Protein AF-A0A4P9YWI2-F1 (afdb_monomer)

pLDDT: mean 83.14, std 14.36, range [42.84, 98.38]

InterPro domains:
  IPR037475 Kinetochore protein Sos7 [PTHR37329] (38-238)
  IPR048781 Kinetochore protein Sos7, coiled-coil domain [PF20882] (53-123)

Radius of gyration: 72.57 Å; Cα contacts (8 Å, |Δi|>4): 112; chains: 1; bounding box: 136×49×180 Å

Foldseek 3Di:
DVVVVVVVVVVVVVVVVVVVVVVVVVVVVCVVVDNPDPPDPVVVVVVVVVVVVVVVVVVVVVVVVVVVVVVVVQVPDVVRDDDDPVNVVVVVVVVVVVVVVVVVVVVVVVVVVVVVVVVVVVVVVVVVVVVVVVVVVVVVVVVVVVVVVVVVVVVVVVVVVVVVVVVVVVVVVVVVVVVVVVVVVVVVVVVVVVVVVVVVVVVVVVVVVVVPPVVVVVVVVVVVVVVVVVCVVVQFPDWDAPDLFKIKTWGDDPVVVVVVVVDPDDDDDDPTWIKIWGADNVPRDTDDIDIDDD

Solvent-accessible surface area (backbone atoms only — not comparable to full-atom values): 16252 Å² total; per-residue (Å²): 112,72,66,61,55,52,51,51,52,53,47,50,56,49,53,53,48,51,52,51,50,49,52,47,49,53,47,49,63,40,59,79,50,65,85,59,73,81,83,43,72,68,46,56,52,50,52,52,52,52,50,52,53,51,49,52,52,52,51,51,54,49,52,51,51,51,52,51,51,53,50,52,51,46,73,68,36,86,76,63,75,76,86,45,71,66,61,52,53,51,52,53,51,51,50,50,52,51,51,52,53,51,53,51,53,50,51,51,52,51,53,51,51,52,53,49,52,55,48,51,53,50,51,53,53,52,50,53,52,49,51,51,53,52,52,52,52,50,53,53,53,52,51,51,53,49,53,51,52,52,52,51,50,53,52,51,49,53,53,50,51,52,50,51,52,53,50,51,52,52,50,49,52,50,52,52,52,49,52,52,50,54,50,54,51,51,50,52,53,51,51,50,50,52,48,53,50,54,50,51,52,50,52,49,51,50,50,51,59,75,60,52,56,68,67,57,56,50,50,49,53,47,49,52,51,50,50,50,51,50,30,56,75,73,26,42,79,48,73,50,68,84,46,97,37,33,40,40,39,31,30,53,58,67,72,62,57,63,59,54,77,76,52,99,72,82,96,68,83,80,79,59,39,27,36,42,35,35,32,38,79,89,73,68,45,80,74,47,75,47,78,51,71,132

Organism: NCBI:txid1712513

Nearest PDB structures (foldseek):
  7feh-assembly1_A  TM=3.668E-01  e=8.765E+00  Homo sapiens
  6fin-assembly1_A  TM=3.490E-01  e=6.555E+00  Homo sapiens

Sequence (294 aa):
METIQRDLEAFQARVLNVEQLLDQVETQVRDDYGGKSGIHPGHVNATKTHYQELYSKLKLSFLEMNAKEKFMQTLSQDPPAVVTEEMVASLEAENKEAAVALKETKRHIEALSDTLANGVYHVVSVRDQTRQIVNEALQLSAETQAMEAERILEEQKQQLQQIYAATEEQQREVDDLQWELDTAQQELEQLRKEQQSTESLAVEANRMAKQSDPRIQELHSWYQSATATLLQLVGVTQFHMDARDTLLVTYEDVAAAAAATASNKDDGAVEPLTLRVQLDPATFRLQDAQFIGA

Secondary structure (DSSP, 8-state):
-HHHHHHHHHHHHHHHHHHHHHHHHHHHHHHTTTTS-TT-HHHHHHHHHHHHHHHHHHHHHHHHHHHHHHHHHHHT-SS-----HHHHHHHHHHHHHHHHHHHHHHHHHHHHHHHHHHHHHHHHHHHHHHHHHHHHHHHHHHHHHHHHHHHHHHHHHHHHHHHHHHHHHHHHHHHHHHHHHHHHHHHHHHHHHHHHHHHHHHHHHHHHHHT--HHHHHHHHHHHHHHHHHHHHHTEEEEEEEETTEEEEEE--HHHHHHHTT----------EEEEEEE-TTT--EEEEEEE--

Mean predicted aligned error: 18.93 Å

Structure (mmCIF, N/CA/C/O backbone):
data_AF-A0A4P9YWI2-F1
#
_entry.id   AF-A0A4P9YWI2-F1
#
loop_
_atom_site.group_PDB
_atom_site.id
_atom_site.type_symbol
_atom_site.label_atom_id
_atom_site.label_alt_id
_atom_site.label_comp_id
_atom_site.label_asym_id
_atom_site.label_entity_id
_atom_site.label_seq_id
_atom_site.pdbx_PDB_ins_code
_atom_site.Cartn_x
_atom_site.Cartn_y
_atom_site.Cartn_z
_atom_site.occupancy
_atom_site.B_iso_or_equiv
_atom_site.auth_seq_id
_atom_site.auth_comp_id
_atom_site.auth_asym_id
_atom_site.auth_atom_id
_atom_site.pdbx_PDB_model_num
ATOM 1 N N . MET A 1 1 ? 9.895 -7.393 -3.647 1.00 54.75 1 MET A N 1
ATOM 2 C CA . MET A 1 1 ? 8.882 -8.420 -3.317 1.00 54.75 1 MET A CA 1
ATOM 3 C C . MET A 1 1 ? 9.124 -9.055 -1.951 1.00 54.75 1 MET A C 1
ATOM 5 O O . MET A 1 1 ? 8.173 -9.137 -1.192 1.00 54.75 1 MET A O 1
ATOM 9 N N . GLU A 1 2 ? 10.358 -9.418 -1.583 1.00 65.50 2 GLU A N 1
ATOM 10 C CA . GLU A 1 2 ? 10.647 -10.044 -0.273 1.00 65.50 2 GLU A CA 1
ATOM 11 C C . GLU A 1 2 ? 10.311 -9.177 0.957 1.00 65.50 2 GLU A C 1
ATOM 13 O O . GLU A 1 2 ? 9.948 -9.701 2.005 1.00 65.50 2 GLU A O 1
ATOM 18 N N . THR A 1 3 ? 10.383 -7.848 0.844 1.00 65.69 3 THR A N 1
ATOM 19 C CA . THR A 1 3 ? 10.081 -6.920 1.949 1.00 65.69 3 THR A CA 1
ATOM 20 C C . THR A 1 3 ? 8.594 -6.876 2.305 1.00 65.69 3 THR A C 1
ATOM 22 O O . THR A 1 3 ? 8.243 -6.958 3.475 1.00 65.69 3 THR A O 1
ATOM 25 N N . ILE A 1 4 ? 7.716 -6.845 1.300 1.00 68.25 4 ILE A N 1
ATOM 26 C CA . ILE A 1 4 ? 6.254 -6.810 1.483 1.00 68.25 4 ILE A CA 1
ATOM 27 C C . ILE A 1 4 ? 5.750 -8.116 2.106 1.00 68.25 4 ILE A C 1
ATOM 29 O O . ILE A 1 4 ? 4.870 -8.106 2.962 1.00 68.25 4 ILE A O 1
ATOM 33 N N . GLN A 1 5 ? 6.337 -9.246 1.710 1.00 75.31 5 GLN A N 1
ATOM 34 C CA . GLN A 1 5 ? 5.968 -10.555 2.239 1.00 75.31 5 GLN A CA 1
ATOM 35 C C . GLN A 1 5 ? 6.345 -10.694 3.721 1.00 75.31 5 GLN A C 1
ATOM 37 O O . GLN A 1 5 ? 5.557 -11.194 4.519 1.00 75.31 5 GLN A O 1
ATOM 42 N N . ARG A 1 6 ? 7.497 -10.137 4.110 1.00 76.06 6 ARG A N 1
ATOM 43 C CA . ARG A 1 6 ? 7.947 -10.081 5.504 1.00 76.06 6 ARG A CA 1
ATOM 44 C C . ARG A 1 6 ? 7.068 -9.176 6.376 1.00 76.06 6 ARG A C 1
ATOM 46 O O . ARG A 1 6 ? 6.804 -9.515 7.528 1.00 76.06 6 ARG A O 1
ATOM 53 N N . ASP A 1 7 ? 6.593 -8.058 5.832 1.00 69.00 7 ASP A N 1
ATOM 54 C CA . ASP A 1 7 ? 5.694 -7.140 6.543 1.00 69.00 7 ASP A CA 1
ATOM 55 C C . ASP A 1 7 ? 4.280 -7.724 6.703 1.00 69.00 7 ASP A C 1
ATOM 57 O O . ASP A 1 7 ? 3.655 -7.549 7.752 1.00 69.00 7 ASP A O 1
ATOM 61 N N . LEU A 1 8 ? 3.799 -8.490 5.715 1.00 74.62 8 LEU A N 1
ATOM 62 C CA . LEU A 1 8 ? 2.530 -9.219 5.792 1.00 74.62 8 LEU A CA 1
ATOM 63 C C . LEU A 1 8 ? 2.576 -10.324 6.859 1.00 74.62 8 LEU A C 1
ATOM 65 O O . LEU A 1 8 ? 1.653 -10.443 7.664 1.00 74.62 8 LEU A O 1
ATOM 69 N N . GLU A 1 9 ? 3.669 -11.089 6.911 1.00 77.56 9 GLU A N 1
ATOM 70 C CA . GLU A 1 9 ? 3.900 -12.107 7.944 1.00 77.56 9 GLU A CA 1
ATOM 71 C C . GLU A 1 9 ? 4.012 -11.476 9.341 1.00 77.56 9 GLU A C 1
ATOM 73 O O . GLU A 1 9 ? 3.430 -11.981 10.303 1.00 77.56 9 GLU A O 1
ATOM 78 N N . ALA A 1 10 ? 4.690 -10.329 9.463 1.00 71.94 10 ALA A N 1
ATOM 79 C CA . ALA A 1 10 ? 4.786 -9.589 10.720 1.00 71.94 10 ALA A CA 1
ATOM 80 C C . ALA A 1 10 ? 3.429 -9.020 11.174 1.00 71.94 10 ALA A C 1
ATOM 82 O O . ALA A 1 10 ? 3.135 -9.003 12.373 1.00 71.94 10 ALA A O 1
ATOM 83 N N . PHE A 1 11 ? 2.587 -8.572 10.239 1.00 72.81 11 PHE A N 1
ATOM 84 C CA . PHE A 1 11 ? 1.232 -8.107 10.527 1.00 72.81 11 PHE A CA 1
ATOM 85 C C . PHE A 1 11 ? 0.318 -9.261 10.949 1.00 72.81 11 PHE A C 1
ATOM 87 O O . PHE A 1 11 ? -0.333 -9.164 11.987 1.00 72.81 11 PHE A O 1
ATOM 94 N N . GLN A 1 12 ? 0.330 -10.382 10.224 1.00 71.38 12 GLN A N 1
ATOM 95 C CA . GLN A 1 12 ? -0.421 -11.583 10.600 1.00 71.38 12 GLN A CA 1
ATOM 96 C C . GLN A 1 12 ? 0.006 -12.109 11.973 1.00 71.38 12 GLN A C 1
ATOM 98 O O . GLN A 1 12 ? -0.850 -12.403 12.801 1.00 71.38 12 GLN A O 1
ATOM 103 N N . ALA A 1 13 ? 1.309 -12.134 12.271 1.00 72.44 13 ALA A N 1
ATOM 104 C CA . ALA A 1 13 ? 1.817 -12.519 13.587 1.00 72.44 13 ALA A CA 1
ATOM 105 C C . ALA A 1 13 ? 1.383 -11.557 14.710 1.00 72.44 13 ALA A C 1
ATOM 107 O O . ALA A 1 13 ? 1.215 -11.975 15.858 1.00 72.44 13 ALA A O 1
ATOM 108 N N . ARG A 1 14 ? 1.187 -10.266 14.408 1.00 70.38 14 ARG A N 1
ATOM 109 C CA . ARG A 1 14 ? 0.645 -9.284 15.362 1.00 70.38 14 ARG A CA 1
ATOM 110 C C . ARG A 1 14 ? -0.858 -9.442 15.565 1.00 70.38 14 ARG A C 1
ATOM 112 O O . ARG A 1 14 ? -1.295 -9.396 16.708 1.00 70.38 14 ARG A O 1
ATOM 119 N N . VAL A 1 15 ? -1.630 -9.666 14.503 1.00 73.12 15 VAL A N 1
ATOM 120 C CA . VAL A 1 15 ? -3.079 -9.931 14.588 1.00 73.12 15 VAL A CA 1
ATOM 121 C C . VAL A 1 15 ? -3.341 -11.205 15.387 1.00 73.12 15 VAL A C 1
ATOM 123 O O . VAL A 1 15 ? -4.146 -11.183 16.314 1.00 73.12 15 VAL A O 1
ATOM 126 N N . LEU A 1 16 ? -2.578 -12.269 15.118 1.00 70.94 16 LEU A N 1
ATOM 127 C CA . LEU A 1 16 ? -2.673 -13.526 15.859 1.00 70.94 16 LEU A CA 1
ATOM 128 C C . LEU A 1 16 ? -2.323 -13.339 17.345 1.00 70.94 16 LEU A C 1
ATOM 130 O O . LEU A 1 16 ? -2.972 -13.921 18.205 1.00 70.94 16 LEU A O 1
ATOM 134 N N . ASN A 1 17 ? -1.344 -12.483 17.662 1.00 75.31 17 ASN A N 1
ATOM 135 C CA . ASN A 1 17 ? -1.025 -12.123 19.048 1.00 75.31 17 ASN A CA 1
ATOM 136 C C . ASN A 1 17 ? -2.150 -11.333 19.730 1.00 75.31 17 ASN A C 1
ATOM 138 O O . ASN A 1 17 ? -2.366 -11.507 20.922 1.00 75.31 17 ASN A O 1
ATOM 142 N N . VAL A 1 18 ? -2.864 -10.461 19.012 1.00 70.94 18 VAL A N 1
ATOM 143 C CA . VAL A 1 18 ? -3.989 -9.702 19.582 1.00 70.94 18 VAL A CA 1
ATOM 144 C C . VAL A 1 18 ? -5.184 -10.614 19.848 1.00 70.94 18 VAL A C 1
ATOM 146 O O . VAL A 1 18 ? -5.789 -10.499 20.908 1.00 70.94 18 VAL A O 1
ATOM 149 N N . GLU A 1 19 ? -5.494 -11.548 18.947 1.00 72.81 19 GLU A N 1
ATOM 150 C CA . GLU A 1 19 ? -6.525 -12.567 19.187 1.00 72.81 19 GLU A CA 1
ATOM 151 C C . GLU A 1 19 ? -6.143 -13.488 20.347 1.00 72.81 19 GLU A C 1
ATOM 153 O O . GLU A 1 19 ? -6.961 -13.725 21.228 1.00 72.81 19 GLU A O 1
ATOM 158 N N . GLN A 1 20 ? -4.882 -13.923 20.423 1.00 73.19 20 GLN A N 1
ATOM 159 C CA . GLN A 1 20 ? -4.382 -14.711 21.553 1.00 73.19 20 GLN A CA 1
ATOM 160 C C . GLN A 1 20 ? -4.413 -13.936 22.873 1.00 73.19 20 GLN A C 1
ATOM 162 O O . GLN A 1 20 ? -4.702 -14.527 23.908 1.00 73.19 20 GLN A O 1
ATOM 167 N N . LEU A 1 21 ? -4.145 -12.628 22.856 1.00 69.38 21 LEU A N 1
ATOM 168 C CA . LEU A 1 21 ? -4.265 -11.763 24.031 1.00 69.38 21 LEU A CA 1
ATOM 169 C C . LEU A 1 21 ? -5.726 -11.534 24.425 1.00 69.38 21 LEU A C 1
ATOM 171 O O . LEU A 1 21 ? -6.017 -11.476 25.614 1.00 69.38 21 LEU A O 1
ATOM 175 N N . LEU A 1 22 ? -6.643 -11.424 23.463 1.00 72.62 22 LEU A N 1
ATOM 176 C CA . LEU A 1 22 ? -8.078 -11.335 23.734 1.00 72.62 22 LEU A CA 1
ATOM 177 C C . LEU A 1 22 ? -8.599 -12.640 24.336 1.00 72.62 22 LEU A C 1
ATOM 179 O O . LEU A 1 22 ? -9.245 -12.586 25.376 1.00 72.62 22 LEU A O 1
ATOM 183 N N . ASP A 1 23 ? -8.227 -13.788 23.770 1.00 73.12 23 ASP A N 1
ATOM 184 C CA . ASP A 1 23 ? -8.548 -15.106 24.324 1.00 73.12 23 ASP A CA 1
ATOM 185 C C . ASP A 1 23 ? -7.904 -15.306 25.700 1.00 73.12 23 ASP A C 1
ATOM 187 O O . ASP A 1 23 ? -8.542 -15.845 26.601 1.00 73.12 23 ASP A O 1
ATOM 191 N N . GLN A 1 24 ? -6.665 -14.846 25.911 1.00 72.25 24 GLN A N 1
ATOM 192 C CA . GLN A 1 24 ? -5.998 -14.894 27.218 1.00 72.25 24 GLN A CA 1
ATOM 193 C C . GLN A 1 24 ? -6.661 -13.985 28.247 1.00 72.25 24 GLN A C 1
ATOM 195 O O . GLN A 1 24 ? -6.796 -14.385 29.396 1.00 72.25 24 GLN A O 1
ATOM 200 N N . VAL A 1 25 ? -7.098 -12.786 27.866 1.00 66.31 25 VAL A N 1
ATOM 201 C CA . VAL A 1 25 ? -7.833 -11.890 28.766 1.00 66.31 25 VAL A CA 1
ATOM 202 C C . VAL A 1 25 ? -9.223 -12.453 29.045 1.00 66.31 25 VAL A C 1
ATOM 204 O O . VAL A 1 25 ? -9.665 -12.429 30.187 1.00 66.31 25 VAL A O 1
ATOM 207 N N . GLU A 1 26 ? -9.904 -13.020 28.053 1.00 65.06 26 GLU A N 1
ATOM 208 C CA . GLU A 1 26 ? -11.222 -13.631 28.224 1.00 65.06 26 GLU A CA 1
ATOM 209 C C . GLU A 1 26 ? -11.152 -14.905 29.083 1.00 65.06 26 GLU A C 1
ATOM 211 O O . GLU A 1 26 ? -12.008 -15.123 29.944 1.00 65.06 26 GLU A O 1
ATOM 216 N N . THR A 1 27 ? -10.092 -15.706 28.935 1.00 64.62 27 THR A N 1
ATOM 217 C CA . THR A 1 27 ? -9.827 -16.874 29.791 1.00 64.62 27 THR A CA 1
ATOM 218 C C . THR A 1 27 ? -9.337 -16.488 31.184 1.00 64.62 27 THR A C 1
ATOM 220 O O . THR A 1 27 ? -9.846 -17.045 32.151 1.00 64.62 27 THR A O 1
ATOM 223 N N . GLN A 1 28 ? -8.467 -15.487 31.341 1.00 57.44 28 GLN A N 1
ATOM 224 C CA . GLN A 1 28 ? -8.076 -14.974 32.663 1.00 57.44 28 GLN A CA 1
ATOM 225 C C . GLN A 1 28 ? -9.265 -14.367 33.413 1.00 57.44 28 GLN A C 1
ATOM 227 O O . GLN A 1 28 ? -9.464 -14.659 34.587 1.00 57.44 28 GLN A O 1
ATOM 232 N N . VAL A 1 29 ? -10.128 -13.608 32.732 1.00 57.00 29 VAL A N 1
ATOM 233 C CA . VAL A 1 29 ? -11.370 -13.073 33.318 1.00 57.00 29 VAL A CA 1
ATOM 234 C C . VAL A 1 29 ? -12.354 -14.198 33.676 1.00 57.00 29 VAL A C 1
ATOM 236 O O . VAL A 1 29 ? -13.113 -14.081 34.639 1.00 57.00 29 VAL A O 1
ATOM 239 N N . ARG A 1 30 ? -12.346 -15.313 32.941 1.00 52.75 30 ARG A N 1
ATOM 240 C CA . ARG A 1 30 ? -13.155 -16.506 33.236 1.00 52.75 30 ARG A CA 1
ATOM 241 C C . ARG A 1 30 ? -12.605 -17.335 34.406 1.00 52.75 30 ARG A C 1
ATOM 243 O O . ARG A 1 30 ? -13.406 -17.900 35.160 1.00 52.75 30 ARG A O 1
ATOM 250 N N . ASP A 1 31 ? -11.286 -17.398 34.560 1.00 53.22 31 ASP A N 1
ATOM 251 C CA . ASP A 1 31 ? -10.603 -18.231 35.553 1.00 53.22 31 ASP A CA 1
ATOM 252 C C . ASP A 1 31 ? -10.443 -17.524 36.909 1.00 53.22 31 ASP A C 1
ATOM 254 O O . ASP A 1 31 ? -10.672 -18.157 37.943 1.00 53.22 31 ASP A O 1
ATOM 258 N N . ASP A 1 32 ? -10.212 -16.205 36.932 1.00 52.91 32 ASP A N 1
ATOM 259 C CA . ASP A 1 32 ? -10.168 -15.408 38.172 1.00 52.91 32 ASP A CA 1
ATOM 260 C C . ASP A 1 32 ? -11.533 -15.354 38.892 1.00 52.91 32 ASP A C 1
ATOM 262 O O . ASP A 1 32 ? -11.606 -15.133 40.103 1.00 52.91 32 ASP A O 1
ATOM 266 N N . TYR A 1 33 ? -12.627 -15.626 38.169 1.00 50.56 33 TYR A N 1
ATOM 267 C CA . TYR A 1 33 ? -14.001 -15.640 38.688 1.00 50.56 33 TYR A CA 1
ATOM 268 C C . TYR A 1 33 ? -14.698 -17.001 38.548 1.00 50.56 33 TYR A C 1
ATOM 270 O O . TYR A 1 33 ? -15.922 -17.073 38.409 1.00 50.56 33 TYR A O 1
ATOM 278 N N . GLY A 1 34 ? -13.931 -18.094 38.618 1.00 45.59 34 GLY A N 1
ATOM 279 C CA . GLY A 1 34 ? -14.446 -19.422 38.949 1.00 45.59 34 GLY A CA 1
ATOM 280 C C . GLY A 1 34 ? -15.654 -19.879 38.128 1.00 45.59 34 GLY A C 1
ATOM 281 O O . GLY A 1 34 ? -16.683 -20.217 38.706 1.00 45.59 34 GLY A O 1
ATOM 282 N N . GLY A 1 35 ? -15.550 -19.903 36.795 1.00 46.34 35 GLY A N 1
ATOM 283 C CA . GLY A 1 35 ? -16.322 -20.795 35.910 1.00 46.34 35 GLY A CA 1
ATOM 284 C C . GLY A 1 35 ? -17.863 -20.760 35.960 1.00 46.34 35 GLY A C 1
ATOM 285 O O . GLY A 1 35 ? -18.501 -21.564 35.280 1.00 46.34 35 GLY A O 1
ATOM 286 N N . LYS A 1 36 ? -18.498 -19.860 36.719 1.00 51.09 36 LYS A N 1
ATOM 287 C CA . LYS A 1 36 ? -19.958 -19.707 36.794 1.00 51.09 36 LYS A CA 1
ATOM 288 C C . LYS A 1 36 ? -20.350 -18.247 36.579 1.00 51.09 36 LYS A C 1
ATOM 290 O O . LYS A 1 36 ? -20.476 -17.480 37.522 1.00 51.09 36 LYS A O 1
ATOM 295 N N . SER A 1 37 ? -20.609 -17.899 35.317 1.00 52.47 37 SER A N 1
ATOM 296 C CA . SER A 1 37 ? -21.531 -16.819 34.918 1.00 52.47 37 SER A CA 1
ATOM 297 C C . SER A 1 37 ? -21.332 -15.452 35.613 1.00 52.47 37 SER A C 1
ATOM 299 O O . SER A 1 37 ? -22.300 -14.806 36.019 1.00 52.47 37 SER A O 1
ATOM 301 N N . GLY A 1 38 ? -20.089 -14.981 35.735 1.00 47.12 38 GLY A N 1
ATOM 302 C CA . GLY A 1 38 ? -19.752 -13.782 36.513 1.00 47.12 38 GLY A CA 1
ATOM 303 C C . GLY A 1 38 ? -20.135 -12.418 35.917 1.00 47.12 38 GLY A C 1
ATOM 304 O O . GLY A 1 38 ? -20.083 -11.432 36.642 1.00 47.12 38 GLY A O 1
ATOM 305 N N . ILE A 1 39 ? -20.534 -12.307 34.643 1.00 56.41 39 ILE A N 1
ATOM 306 C CA . ILE A 1 39 ? -20.705 -10.987 33.986 1.00 56.41 39 ILE A CA 1
ATOM 307 C C . ILE A 1 39 ? -22.004 -10.895 33.174 1.00 56.41 39 ILE A C 1
ATOM 309 O O . ILE A 1 39 ? -22.087 -10.200 32.168 1.00 56.41 39 ILE A O 1
ATOM 313 N N . HIS A 1 40 ? -23.061 -11.595 33.588 1.00 54.38 40 HIS A N 1
ATOM 314 C CA . HIS A 1 40 ? -24.398 -11.266 33.093 1.00 54.38 40 HIS A CA 1
ATOM 315 C C . HIS A 1 40 ? -25.107 -10.380 34.130 1.00 54.38 40 HIS A C 1
ATOM 317 O O . HIS A 1 40 ? -25.218 -10.805 35.286 1.00 54.38 40 HIS A O 1
ATOM 323 N N . PRO A 1 41 ? -25.636 -9.192 33.768 1.00 64.94 41 PRO A N 1
ATOM 324 C CA . PRO A 1 41 ? -26.332 -8.296 34.702 1.00 64.94 41 PRO A CA 1
ATOM 325 C C . PRO A 1 41 ? -27.438 -8.990 35.516 1.00 64.94 41 PRO A C 1
ATOM 327 O O . PRO A 1 41 ? -27.657 -8.683 36.688 1.00 64.94 41 PRO A O 1
ATOM 330 N N . GLY A 1 42 ? -28.098 -9.990 34.920 1.00 69.31 42 GLY A N 1
ATOM 331 C CA . GLY A 1 42 ? -29.089 -10.826 35.602 1.00 69.31 42 GLY A CA 1
ATOM 332 C C . GLY A 1 42 ? -28.516 -11.698 36.729 1.00 69.31 42 GLY A C 1
ATOM 333 O O . GLY A 1 42 ? -29.156 -11.832 37.768 1.00 69.31 42 GLY A O 1
ATOM 334 N N . HIS A 1 43 ? -27.304 -12.242 36.571 1.00 69.81 43 HIS A N 1
ATOM 335 C CA . HIS A 1 43 ? -26.653 -13.044 37.612 1.00 69.81 43 HIS A CA 1
ATOM 336 C C . HIS A 1 43 ? -26.209 -12.160 38.781 1.00 69.81 43 HIS A C 1
ATOM 338 O O . HIS A 1 43 ? -26.469 -12.505 39.928 1.00 69.81 43 HIS A O 1
ATOM 344 N N . VAL A 1 44 ? -25.652 -10.976 38.492 1.00 70.88 44 VAL A N 1
ATOM 345 C CA . VAL A 1 44 ? -25.275 -9.982 39.513 1.00 70.88 44 VAL A CA 1
ATOM 346 C C . VAL A 1 44 ? -26.489 -9.578 40.357 1.00 70.88 44 VAL A C 1
ATOM 348 O O . VAL A 1 44 ? -26.416 -9.583 41.589 1.00 70.88 44 VAL A O 1
ATOM 351 N N . ASN A 1 45 ? -27.632 -9.312 39.717 1.00 74.69 45 ASN A N 1
ATOM 352 C CA . ASN A 1 45 ? -28.885 -9.009 40.413 1.00 74.69 45 ASN A CA 1
ATOM 353 C C . ASN A 1 45 ? -29.410 -10.189 41.245 1.00 74.69 45 ASN A C 1
ATOM 355 O O . ASN A 1 45 ? -29.867 -9.984 42.373 1.00 74.69 45 ASN A O 1
ATOM 359 N N . ALA A 1 46 ? -29.310 -11.419 40.736 1.00 76.31 46 ALA A N 1
ATOM 360 C CA . ALA A 1 46 ? -29.692 -12.614 41.483 1.00 76.31 46 ALA A CA 1
ATOM 361 C C . ALA A 1 46 ? -28.807 -12.814 42.726 1.00 76.31 46 ALA A C 1
ATOM 363 O O . ALA A 1 46 ? -29.330 -12.993 43.826 1.00 76.31 46 ALA A O 1
ATOM 364 N N . THR A 1 47 ? -27.480 -12.686 42.596 1.00 79.19 47 THR A N 1
ATOM 365 C CA . THR A 1 47 ? -26.554 -12.741 43.739 1.00 79.19 47 THR A CA 1
ATOM 366 C C . THR A 1 47 ? -26.802 -11.614 44.737 1.00 79.19 47 THR A C 1
ATOM 368 O O . THR A 1 47 ? -26.833 -11.869 45.938 1.00 79.19 47 THR A O 1
ATOM 371 N N . LYS A 1 48 ? -27.056 -10.382 44.273 1.00 82.19 48 LYS A N 1
ATOM 372 C CA . LYS A 1 48 ? -27.405 -9.246 45.142 1.00 82.19 48 LYS A CA 1
ATOM 373 C C . LYS A 1 48 ? -28.649 -9.552 45.975 1.00 82.19 48 LYS A C 1
ATOM 375 O O . LYS A 1 48 ? -28.625 -9.359 47.186 1.00 82.19 48 LYS A O 1
ATOM 380 N N . THR A 1 49 ? -29.701 -10.062 45.338 1.00 83.88 49 THR A N 1
ATOM 381 C CA . THR A 1 49 ? -30.960 -10.426 46.009 1.00 83.88 49 THR A CA 1
ATOM 382 C C . THR A 1 49 ? -30.729 -11.536 47.036 1.00 83.88 49 THR A C 1
ATOM 384 O O . THR A 1 49 ? -31.126 -11.409 48.191 1.00 83.88 49 THR A O 1
ATOM 387 N N . HIS A 1 50 ? -29.987 -12.581 46.659 1.00 86.44 50 HIS A N 1
ATOM 388 C CA . HIS A 1 50 ? -29.642 -13.679 47.559 1.00 86.44 50 HIS A CA 1
ATOM 389 C C . HIS A 1 50 ? -28.869 -13.207 48.804 1.00 86.44 50 HIS A C 1
ATOM 391 O O . HIS A 1 50 ? -29.223 -13.564 49.930 1.00 86.44 50 HIS A O 1
ATOM 397 N N . TYR A 1 51 ? -27.848 -12.361 48.631 1.00 89.69 51 TYR A N 1
ATOM 398 C CA . TYR A 1 51 ? -27.089 -11.813 49.758 1.00 89.69 51 TYR A CA 1
ATOM 399 C C . TYR A 1 51 ? -27.924 -10.869 50.630 1.00 89.69 51 TYR A C 1
ATOM 401 O O . TYR A 1 51 ? -27.757 -10.871 51.849 1.00 89.69 51 TYR A O 1
ATOM 409 N N . GLN A 1 52 ? -28.850 -10.103 50.047 1.00 91.69 52 GLN A N 1
ATOM 410 C CA . GLN A 1 52 ? -29.784 -9.268 50.808 1.00 91.69 52 GLN A CA 1
ATOM 411 C C . GLN A 1 52 ? -30.702 -10.108 51.708 1.00 91.69 52 GLN A C 1
ATOM 413 O O . GLN A 1 52 ? -30.896 -9.772 52.881 1.00 91.69 52 GLN A O 1
ATOM 418 N N . GLU A 1 53 ? -31.231 -11.220 51.197 1.00 90.50 53 GLU A N 1
ATOM 419 C CA . GLU A 1 53 ? -32.050 -12.151 51.979 1.00 90.50 53 GLU A CA 1
ATOM 420 C C . GLU A 1 53 ? -31.243 -12.838 53.086 1.00 90.50 53 GLU A C 1
ATOM 422 O O . GLU A 1 53 ? -31.692 -12.898 54.235 1.00 90.50 53 GLU A O 1
ATOM 427 N N . LEU A 1 54 ? -30.038 -13.326 52.768 1.00 92.94 54 LEU A N 1
ATOM 428 C CA . LEU A 1 54 ? -29.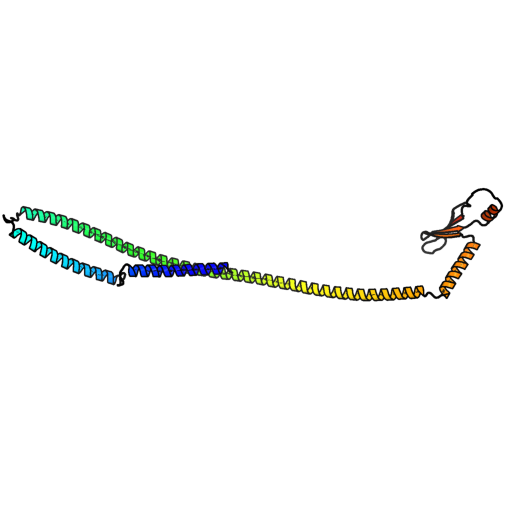147 -13.970 53.735 1.00 92.94 54 LEU A CA 1
ATOM 429 C C . LEU A 1 54 ? -28.756 -13.006 54.860 1.00 92.94 54 LEU A C 1
ATOM 431 O O . LEU A 1 54 ? -28.853 -13.359 56.035 1.00 92.94 54 LEU A O 1
ATOM 435 N N . TYR A 1 55 ? -28.374 -11.777 54.509 1.00 93.00 55 TYR A N 1
ATOM 436 C CA . TYR A 1 55 ? -28.043 -10.738 55.479 1.00 93.00 55 TYR A CA 1
ATOM 437 C C . TYR A 1 55 ? -29.238 -10.400 56.373 1.00 93.00 55 TYR A C 1
ATOM 439 O O . TYR A 1 55 ? -29.082 -10.275 57.585 1.00 93.00 55 TYR A O 1
ATOM 447 N N . SER A 1 56 ? -30.444 -10.309 55.807 1.00 92.19 56 SER A N 1
ATOM 448 C CA . SER A 1 56 ? -31.663 -10.036 56.578 1.00 92.19 56 SER A CA 1
ATOM 449 C C . SER A 1 56 ? -31.951 -11.141 57.600 1.00 92.19 56 SER A C 1
ATOM 451 O O . SER A 1 56 ? -32.248 -10.840 58.757 1.00 92.19 56 SER A O 1
ATOM 453 N N . LYS A 1 57 ? -31.791 -12.415 57.210 1.00 94.06 57 LYS A N 1
ATOM 454 C CA . LYS A 1 57 ? -31.925 -13.568 58.120 1.00 94.06 57 LYS A CA 1
ATOM 455 C C . LYS A 1 57 ? -30.859 -13.556 59.215 1.00 94.06 57 LYS A C 1
ATOM 457 O O . LYS A 1 57 ? -31.186 -13.726 60.387 1.00 94.06 57 LYS A O 1
ATOM 462 N N . LEU A 1 58 ? -29.602 -13.315 58.842 1.00 92.94 58 LEU A N 1
ATOM 463 C CA . LEU A 1 58 ? -28.482 -13.277 59.781 1.00 92.94 58 LEU A CA 1
ATOM 464 C C . LEU A 1 58 ? -28.642 -12.138 60.795 1.00 92.94 58 LEU A C 1
ATOM 466 O O . LEU A 1 58 ? -28.482 -12.349 61.994 1.00 92.94 58 LEU A O 1
ATOM 470 N N . LYS A 1 59 ? -29.028 -10.948 60.325 1.00 92.69 59 LYS A N 1
ATOM 471 C CA . LYS A 1 59 ? -29.312 -9.782 61.165 1.00 92.69 59 LYS A CA 1
ATOM 472 C C . LYS A 1 59 ? -30.428 -10.070 62.169 1.00 92.69 59 LYS A C 1
ATOM 474 O O . LYS A 1 59 ? -30.284 -9.717 63.336 1.00 92.69 59 LYS A O 1
ATOM 479 N N . LEU A 1 60 ? -31.519 -10.709 61.737 1.00 94.00 60 LEU A N 1
ATOM 480 C CA . LEU A 1 60 ? -32.644 -11.043 62.615 1.00 94.00 60 LEU A CA 1
ATOM 481 C C . LEU A 1 60 ? -32.237 -12.068 63.682 1.00 94.00 60 LEU A C 1
ATOM 483 O O . LEU A 1 60 ? -32.473 -11.833 64.863 1.00 94.00 60 LEU A O 1
ATOM 487 N N . SER A 1 61 ? -31.541 -13.138 63.285 1.00 94.56 61 SER A N 1
ATOM 488 C CA . SER A 1 61 ? -31.016 -14.144 64.217 1.00 94.56 61 SER A CA 1
ATOM 489 C C . SER A 1 61 ? -30.037 -13.546 65.230 1.00 94.56 61 SER A C 1
ATOM 491 O O . SER A 1 61 ? -30.086 -13.895 66.408 1.00 94.56 61 SER A O 1
ATOM 493 N N . PHE A 1 62 ? -29.152 -12.647 64.790 1.00 95.88 62 PHE A N 1
ATOM 494 C CA . PHE A 1 62 ? -28.204 -11.971 65.672 1.00 95.88 62 PHE A CA 1
ATOM 495 C C . PHE A 1 62 ? -28.918 -11.058 66.671 1.00 95.88 62 PHE A C 1
ATOM 497 O O . PHE A 1 62 ? -28.617 -11.109 67.860 1.00 95.88 62 PHE A O 1
ATOM 504 N N . LEU A 1 63 ? -29.877 -10.246 66.213 1.00 92.12 63 LEU A N 1
ATOM 505 C CA . LEU A 1 63 ? -30.650 -9.362 67.089 1.00 92.12 63 LEU A CA 1
ATOM 506 C C . LEU A 1 63 ? -31.443 -10.149 68.135 1.00 92.12 63 LEU A C 1
ATOM 508 O O . LEU A 1 63 ? -31.458 -9.759 69.298 1.00 92.12 63 LEU A O 1
ATOM 512 N N . GLU A 1 64 ? -32.054 -11.268 67.746 1.00 93.88 64 GLU A N 1
ATOM 513 C CA . GLU A 1 64 ? -32.767 -12.148 68.672 1.00 93.88 64 GLU A CA 1
ATOM 514 C C . GLU A 1 64 ? -31.822 -12.771 69.709 1.00 93.88 64 GLU A C 1
ATOM 516 O O . GLU A 1 64 ? -32.124 -12.767 70.902 1.00 93.88 64 GLU A O 1
ATOM 521 N N . MET A 1 65 ? -30.662 -13.276 69.276 1.00 95.12 65 MET A N 1
ATOM 522 C CA . MET A 1 65 ? -29.657 -13.849 70.174 1.00 95.12 65 MET A CA 1
ATOM 523 C C . MET A 1 65 ? -29.128 -12.805 71.161 1.00 95.12 65 MET A C 1
ATOM 525 O O . MET A 1 65 ? -29.066 -13.071 72.356 1.00 95.12 65 MET A O 1
ATOM 529 N N . ASN A 1 66 ? -28.818 -11.603 70.678 1.00 91.75 66 ASN A N 1
ATOM 530 C CA . ASN A 1 66 ? -28.319 -10.503 71.496 1.00 91.75 66 ASN A CA 1
ATOM 531 C C . ASN A 1 66 ? -29.393 -10.008 72.485 1.00 91.75 66 ASN A C 1
ATOM 533 O O . ASN A 1 66 ? -29.095 -9.729 73.642 1.00 91.75 66 ASN A O 1
ATOM 537 N N . ALA A 1 67 ? -30.667 -9.974 72.075 1.00 88.31 67 ALA A N 1
ATOM 538 C CA . ALA A 1 67 ? -31.779 -9.672 72.977 1.00 88.31 67 ALA A CA 1
ATOM 539 C C . ALA A 1 67 ? -31.927 -10.733 74.080 1.00 88.31 67 ALA A C 1
ATOM 541 O O . ALA A 1 67 ? -32.085 -10.378 75.247 1.00 88.31 67 ALA A O 1
ATOM 542 N N . LYS A 1 68 ? -31.825 -12.024 73.731 1.00 93.50 68 LYS A N 1
ATOM 543 C CA . LYS A 1 68 ? -31.840 -13.129 74.704 1.00 93.50 68 LYS A CA 1
ATOM 544 C C . LYS A 1 68 ? -30.661 -13.045 75.670 1.00 93.50 68 LYS A C 1
ATOM 546 O O . LYS A 1 68 ? -30.860 -13.171 76.872 1.00 93.50 68 LYS A O 1
ATOM 551 N N . GLU A 1 69 ? -29.455 -12.807 75.165 1.00 92.19 69 GLU A N 1
ATOM 552 C CA . GLU A 1 69 ? -28.243 -12.667 75.975 1.00 92.19 69 GLU A CA 1
ATOM 553 C C . GLU A 1 69 ? -28.358 -11.492 76.950 1.00 92.19 69 GLU A C 1
ATOM 555 O O . GLU A 1 69 ? -28.200 -11.681 78.156 1.00 92.19 69 GLU A O 1
ATOM 560 N N . LYS A 1 70 ? -28.733 -10.304 76.459 1.00 85.50 70 LYS A N 1
ATOM 561 C CA . LYS A 1 70 ? -28.945 -9.120 77.302 1.00 85.50 70 LYS A CA 1
ATOM 562 C C . LYS A 1 70 ? -30.019 -9.346 78.358 1.00 85.50 70 LYS A C 1
ATOM 564 O O . LYS A 1 70 ? -29.825 -8.919 79.492 1.00 85.50 70 LYS A O 1
ATOM 569 N N . PHE A 1 71 ? -31.116 -10.023 78.010 1.00 84.12 71 PHE A N 1
ATOM 570 C CA . PHE A 1 71 ? -32.180 -10.378 78.951 1.00 84.12 71 PHE A CA 1
ATOM 571 C C . PHE A 1 71 ? -31.672 -11.311 80.060 1.00 84.12 71 PHE A C 1
ATOM 573 O O . PHE A 1 71 ? -31.878 -11.054 81.243 1.00 84.12 71 PHE A O 1
ATOM 580 N N . MET A 1 72 ? -30.939 -12.366 79.698 1.00 87.44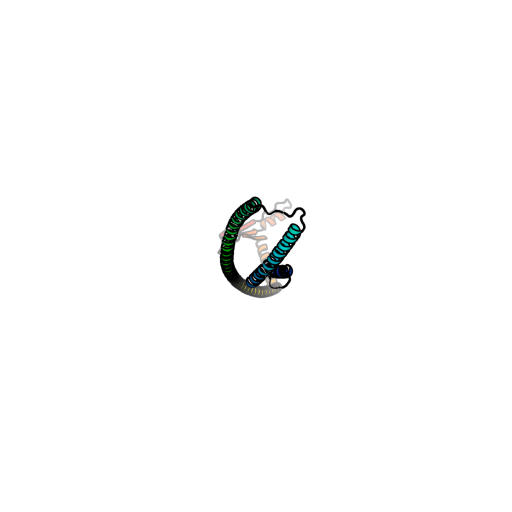 72 MET A N 1
ATOM 581 C CA . MET A 1 72 ? -30.346 -13.282 80.677 1.00 87.44 72 MET A CA 1
ATOM 582 C C . MET A 1 72 ? -29.307 -12.585 81.561 1.00 87.44 72 MET A C 1
ATOM 584 O O . MET A 1 72 ? -29.242 -12.843 82.764 1.00 87.44 72 MET A O 1
ATOM 588 N N . GLN A 1 73 ? -28.522 -11.672 80.989 1.00 85.50 73 GLN A N 1
ATOM 589 C CA . GLN A 1 73 ? -27.541 -10.876 81.717 1.00 85.50 73 GLN A CA 1
ATOM 590 C C . GLN A 1 73 ? -28.208 -9.913 82.707 1.00 85.50 73 GLN A C 1
ATOM 592 O O . GLN A 1 73 ? -27.739 -9.801 83.834 1.00 85.50 73 GLN A O 1
ATOM 597 N N . THR A 1 74 ? -29.321 -9.272 82.332 1.00 81.94 74 THR A N 1
ATOM 598 C CA . THR A 1 74 ? -30.096 -8.405 83.242 1.00 81.94 74 THR A CA 1
ATOM 599 C C . THR A 1 74 ? -30.727 -9.197 84.383 1.00 81.94 74 THR A C 1
ATOM 601 O O . THR A 1 74 ? -30.703 -8.732 85.518 1.00 81.94 74 THR A O 1
ATOM 604 N N . LEU A 1 75 ? -31.235 -10.405 84.115 1.00 81.38 75 LEU A N 1
ATOM 605 C CA . LEU A 1 75 ? -31.769 -11.290 85.159 1.00 81.38 75 LEU A CA 1
ATOM 606 C C . LEU A 1 75 ? -30.698 -11.808 86.129 1.00 81.38 75 LEU A C 1
ATOM 608 O O . LEU A 1 75 ? -31.018 -12.124 87.271 1.00 81.38 75 LEU A O 1
ATOM 612 N N . SER A 1 76 ? -29.449 -11.929 85.673 1.00 84.81 76 SER A N 1
ATOM 613 C CA . SER A 1 76 ? -28.340 -12.491 86.457 1.00 84.81 76 SER A CA 1
ATOM 614 C C . SER A 1 76 ? -27.513 -11.436 87.206 1.00 84.81 76 SER A C 1
ATOM 616 O O . SER A 1 76 ? -26.564 -11.795 87.900 1.00 84.81 76 SER A O 1
ATOM 618 N N . GLN A 1 77 ? -27.819 -10.144 87.049 1.00 80.31 77 GLN A N 1
ATOM 619 C CA . GLN A 1 77 ? -27.159 -9.065 87.786 1.00 80.31 77 GLN A CA 1
ATOM 620 C C . GLN A 1 77 ? -27.726 -8.960 89.206 1.00 80.31 77 GLN A C 1
ATOM 622 O O . GLN A 1 77 ? -28.938 -8.874 89.388 1.00 80.31 77 GLN A O 1
ATOM 627 N N . ASP A 1 78 ? -26.837 -8.939 90.201 1.00 74.06 78 ASP A N 1
ATOM 628 C CA . ASP A 1 78 ? -27.174 -8.712 91.606 1.00 74.06 78 ASP A CA 1
ATOM 629 C C . ASP A 1 78 ? -26.364 -7.500 92.116 1.00 74.06 78 ASP A C 1
ATOM 631 O O . ASP A 1 78 ? -25.134 -7.592 92.208 1.00 74.06 78 ASP A O 1
ATOM 635 N N . PRO A 1 79 ? -26.990 -6.335 92.381 1.00 68.75 79 PRO A N 1
ATOM 636 C CA . PRO A 1 79 ? -28.430 -6.069 92.360 1.00 68.75 79 PRO A CA 1
ATOM 637 C C . PRO A 1 79 ? -29.011 -5.945 90.935 1.00 68.75 79 PRO A C 1
ATOM 639 O O . PRO A 1 79 ? -28.294 -5.545 90.012 1.00 68.75 79 PRO A O 1
ATOM 642 N N . PRO A 1 80 ? -30.312 -6.244 90.746 1.00 72.50 80 PRO A N 1
ATOM 643 C CA . PRO A 1 80 ? -30.954 -6.201 89.436 1.00 72.50 80 PRO A CA 1
ATOM 644 C C . PRO A 1 80 ? -30.863 -4.803 88.826 1.00 72.50 80 PRO A C 1
ATOM 646 O O . PRO A 1 80 ? -31.172 -3.805 89.482 1.00 72.50 80 PRO A O 1
ATOM 649 N N . ALA A 1 81 ? -30.448 -4.730 87.559 1.00 68.38 81 ALA A N 1
ATOM 650 C CA . ALA A 1 81 ? -30.355 -3.466 86.839 1.00 68.38 81 ALA A CA 1
ATOM 651 C C . ALA A 1 81 ? -31.726 -2.789 86.751 1.00 68.38 81 ALA A C 1
ATOM 653 O O . ALA A 1 81 ? -32.645 -3.254 86.075 1.00 68.38 81 ALA A O 1
ATOM 654 N N . VAL A 1 82 ? -31.844 -1.655 87.436 1.00 70.56 82 VAL A N 1
ATOM 655 C CA . VAL A 1 82 ? -33.027 -0.804 87.388 1.00 70.56 82 VAL A CA 1
ATOM 656 C C . VAL A 1 82 ? -32.903 0.087 86.160 1.00 70.56 82 VAL A C 1
ATOM 658 O O . VAL A 1 82 ? -32.062 0.981 86.113 1.00 70.56 82 VAL A O 1
ATOM 661 N N . VAL A 1 83 ? -33.731 -0.169 85.149 1.00 79.00 83 VAL A N 1
ATOM 662 C CA . VAL A 1 83 ? -33.880 0.733 84.004 1.00 79.00 83 VAL A CA 1
ATOM 663 C C . VAL A 1 83 ? -34.521 2.019 84.517 1.00 79.00 83 VAL A C 1
ATOM 665 O O . VAL A 1 83 ? -35.701 2.032 84.865 1.00 79.00 83 VAL A O 1
ATOM 668 N N . THR A 1 84 ? -33.734 3.086 84.617 1.00 83.12 84 THR A N 1
ATOM 669 C CA . THR A 1 84 ? -34.240 4.407 84.994 1.00 83.12 84 THR A CA 1
ATOM 670 C C . THR A 1 84 ? -34.809 5.116 83.769 1.00 83.12 84 THR A C 1
ATOM 672 O O . THR A 1 84 ? -34.339 4.922 82.645 1.00 83.12 84 THR A O 1
ATOM 675 N N . GLU A 1 85 ? -35.812 5.970 83.975 1.00 85.50 85 GLU A N 1
ATOM 676 C CA . GLU A 1 85 ? -36.397 6.788 82.900 1.00 85.50 85 GLU A CA 1
ATOM 677 C C . GLU A 1 85 ? -35.337 7.663 82.205 1.00 85.50 85 GLU A C 1
ATOM 679 O O . GLU A 1 85 ? -35.395 7.869 80.995 1.00 85.50 85 GLU A O 1
ATOM 684 N N . GLU A 1 86 ? -34.315 8.102 82.944 1.00 86.12 86 GLU A N 1
ATOM 685 C CA . GLU A 1 86 ? -33.186 8.881 82.423 1.00 86.12 86 GLU A CA 1
ATOM 686 C C . GLU A 1 86 ? -32.329 8.088 81.422 1.00 86.12 86 GLU A C 1
ATOM 688 O O . GLU A 1 86 ? -31.949 8.609 80.373 1.00 86.12 86 GLU A O 1
ATOM 693 N N . MET A 1 87 ? -32.077 6.802 81.691 1.00 85.25 87 MET A N 1
ATOM 694 C CA . MET A 1 87 ? -31.306 5.932 80.798 1.00 85.25 87 MET A CA 1
ATOM 695 C C . MET A 1 87 ? -32.074 5.616 79.508 1.00 85.25 87 MET A C 1
ATOM 697 O O . MET A 1 87 ? -31.479 5.571 78.431 1.00 85.25 87 MET A O 1
ATOM 701 N N . VAL A 1 88 ? -33.399 5.456 79.594 1.00 85.69 88 VAL A N 1
ATOM 702 C CA . VAL A 1 88 ? -34.262 5.305 78.411 1.00 85.69 88 VAL A CA 1
ATOM 703 C C . VAL A 1 88 ? -34.256 6.586 77.582 1.00 85.69 88 VAL A C 1
ATOM 705 O O . VAL A 1 88 ? -33.993 6.526 76.384 1.00 85.69 88 VAL A O 1
ATOM 708 N N . ALA A 1 89 ? -34.453 7.746 78.214 1.00 88.81 89 ALA A N 1
ATOM 709 C CA . ALA A 1 89 ? -34.451 9.035 77.527 1.00 88.81 89 ALA A CA 1
ATOM 710 C C . ALA A 1 89 ? -33.106 9.333 76.836 1.00 88.81 89 ALA A C 1
ATOM 712 O O . ALA A 1 89 ? -33.085 9.827 75.707 1.00 88.81 89 ALA A O 1
ATOM 713 N N . SER A 1 90 ? -31.980 8.990 77.472 1.00 90.69 90 SER A N 1
ATOM 714 C CA . SER A 1 90 ? -30.645 9.141 76.879 1.00 90.69 90 SER A CA 1
ATOM 715 C C . SER A 1 90 ? -30.446 8.234 75.658 1.00 90.69 90 SER A C 1
ATOM 717 O O . SER A 1 90 ? -29.968 8.709 74.628 1.00 90.69 90 SER A O 1
ATOM 719 N N . LEU A 1 91 ? -30.852 6.960 75.731 1.00 89.75 91 LEU A N 1
ATOM 720 C CA . LEU A 1 91 ? -30.762 6.023 74.603 1.00 89.75 91 LEU A CA 1
ATOM 721 C C . LEU A 1 91 ? -31.714 6.388 73.457 1.00 89.75 91 LEU A C 1
ATOM 723 O O . LEU A 1 91 ? -31.391 6.177 72.288 1.00 89.75 91 LEU A O 1
ATOM 727 N N . GLU A 1 92 ? -32.892 6.931 73.758 1.00 91.75 92 GLU A N 1
ATOM 728 C CA . GLU A 1 92 ? -33.812 7.447 72.742 1.00 91.75 92 GLU A CA 1
ATOM 729 C C . GLU A 1 92 ? -33.227 8.663 72.016 1.00 91.75 92 GLU A C 1
ATOM 731 O O . GLU A 1 92 ? -33.356 8.760 70.792 1.00 91.75 92 GLU A O 1
ATOM 736 N N . ALA A 1 93 ? -32.543 9.558 72.737 1.00 92.50 93 ALA A N 1
ATOM 737 C CA . ALA A 1 93 ? -31.852 10.698 72.142 1.00 92.50 93 ALA A CA 1
ATOM 738 C C . ALA A 1 93 ? -30.713 10.250 71.208 1.00 92.50 93 ALA A C 1
ATOM 740 O O . ALA A 1 93 ? -30.670 10.688 70.056 1.00 92.50 93 ALA A O 1
ATOM 741 N N . GLU A 1 94 ? -29.860 9.322 71.655 1.00 93.25 94 GLU A N 1
ATOM 742 C CA . GLU A 1 94 ? -28.752 8.780 70.855 1.00 93.25 94 GLU A CA 1
ATOM 743 C C . GLU A 1 94 ? -29.259 8.024 69.615 1.00 93.25 94 GLU A C 1
ATOM 745 O O . GLU A 1 94 ? -28.790 8.253 68.500 1.00 93.25 94 GLU A O 1
ATOM 750 N N . ASN A 1 95 ? -30.289 7.183 69.764 1.00 90.50 95 ASN A N 1
ATOM 751 C CA . ASN A 1 95 ? -30.904 6.491 68.629 1.00 90.50 95 ASN A CA 1
ATOM 752 C C . ASN A 1 95 ? -31.513 7.466 67.619 1.00 90.50 95 ASN A C 1
ATOM 754 O O . ASN A 1 95 ? -31.458 7.220 66.412 1.00 90.50 95 ASN A O 1
ATOM 758 N N . LYS A 1 96 ? -32.100 8.572 68.088 1.00 94.31 96 LYS A N 1
ATOM 759 C CA . LYS A 1 96 ? -32.667 9.599 67.212 1.00 94.31 96 LYS A CA 1
ATOM 760 C C . LYS A 1 96 ? -31.575 10.325 66.431 1.00 94.31 96 LYS A C 1
ATOM 762 O O . LYS A 1 96 ? -31.748 10.541 65.232 1.00 94.31 96 LYS A O 1
ATOM 767 N N . GLU A 1 97 ? -30.457 10.655 67.070 1.00 95.06 97 GLU A N 1
ATOM 768 C CA . GLU A 1 97 ? -29.295 11.255 66.410 1.00 95.06 97 GLU A CA 1
ATOM 769 C C . GLU A 1 97 ? -28.676 10.297 65.380 1.00 95.06 97 GLU A C 1
ATOM 771 O O . GLU A 1 97 ? -28.535 10.649 64.205 1.00 95.06 97 GLU A O 1
ATOM 776 N N . ALA A 1 98 ? -28.427 9.044 65.771 1.00 94.38 98 ALA A N 1
ATOM 777 C CA . ALA A 1 98 ? -27.905 8.008 64.883 1.00 94.38 98 ALA A CA 1
ATOM 778 C C . ALA A 1 98 ? -28.843 7.730 63.693 1.00 94.38 98 ALA A C 1
ATOM 780 O O . ALA A 1 98 ? -28.384 7.541 62.564 1.00 94.38 98 ALA A O 1
ATOM 781 N N . ALA A 1 99 ? -30.163 7.751 63.905 1.00 94.50 99 ALA A N 1
ATOM 782 C CA . ALA A 1 99 ? -31.146 7.585 62.836 1.00 94.50 99 ALA A CA 1
ATOM 783 C C . ALA A 1 99 ? -31.118 8.742 61.824 1.00 94.50 99 ALA A C 1
ATOM 785 O O . ALA A 1 99 ? -31.285 8.510 60.622 1.00 94.50 99 ALA A O 1
ATOM 786 N N . VAL A 1 100 ? -30.892 9.978 62.284 1.00 96.06 100 VAL A N 1
ATOM 787 C CA . VAL A 1 100 ? -30.728 11.143 61.401 1.00 96.06 100 VAL A CA 1
ATOM 788 C C . VAL A 1 100 ? -29.446 11.006 60.576 1.00 96.06 100 VAL A C 1
ATOM 790 O O . VAL A 1 100 ? -29.522 11.085 59.348 1.00 96.06 100 VAL A O 1
ATOM 793 N N . ALA A 1 101 ? -28.314 10.694 61.213 1.00 95.00 101 ALA A N 1
ATOM 794 C CA . ALA A 1 101 ? -27.033 10.493 60.529 1.00 95.00 101 ALA A CA 1
ATOM 795 C C . ALA A 1 101 ? -27.088 9.346 59.499 1.00 95.00 101 ALA A C 1
ATOM 797 O O . ALA A 1 101 ? -26.601 9.468 58.370 1.00 95.00 101 ALA A O 1
ATOM 798 N N . LEU A 1 102 ? -27.751 8.233 59.834 1.00 95.38 102 LEU A N 1
ATOM 799 C CA . LEU A 1 102 ? -27.935 7.109 58.913 1.00 95.38 102 LEU A CA 1
ATOM 800 C C . LEU A 1 102 ? -28.798 7.493 57.700 1.00 95.38 102 LEU A C 1
ATOM 802 O O . LEU A 1 102 ? -28.550 7.051 56.579 1.00 95.38 102 LEU A O 1
ATOM 806 N N . LYS A 1 103 ? -29.822 8.328 57.898 1.00 96.75 103 LYS A N 1
ATOM 807 C CA . LYS A 1 103 ? -30.684 8.793 56.804 1.00 96.75 103 LYS A CA 1
ATOM 808 C C . LYS A 1 103 ? -29.941 9.730 55.853 1.00 96.75 103 LYS A C 1
ATOM 810 O O . LYS A 1 103 ? -30.178 9.682 54.647 1.00 96.75 103 LYS A O 1
ATOM 815 N N . GLU A 1 104 ? -29.060 10.568 56.384 1.00 96.38 104 GLU A N 1
ATOM 816 C CA . GLU A 1 104 ? -28.231 11.479 55.596 1.00 96.38 104 GLU A CA 1
ATOM 817 C C . GLU A 1 104 ? -27.177 10.726 54.778 1.00 96.38 104 GLU A C 1
ATOM 819 O O . GLU A 1 104 ? -27.106 10.895 53.561 1.00 96.38 104 GLU A O 1
ATOM 824 N N . THR A 1 105 ? -26.445 9.805 55.409 1.00 95.88 105 THR A N 1
ATOM 825 C CA . THR A 1 105 ? -25.477 8.941 54.711 1.00 95.88 105 THR A CA 1
ATOM 826 C C . THR A 1 105 ? -26.143 8.077 53.641 1.00 95.88 105 THR A C 1
ATOM 828 O O . THR A 1 105 ? -25.624 7.976 52.531 1.00 95.88 105 THR A O 1
ATOM 831 N N . LYS A 1 106 ? -27.333 7.521 53.911 1.00 96.88 106 LYS A N 1
ATOM 832 C CA . LYS A 1 106 ? -28.109 6.780 52.907 1.00 96.88 106 LYS A CA 1
ATOM 833 C C . LYS A 1 106 ? -28.450 7.646 51.691 1.00 96.88 106 LYS A C 1
ATOM 835 O O . LYS A 1 106 ? -28.215 7.213 50.568 1.00 96.88 106 LYS A O 1
ATOM 840 N N . ARG A 1 107 ? -28.943 8.872 51.905 1.00 96.44 107 ARG A N 1
ATOM 841 C CA . ARG A 1 107 ? -29.230 9.821 50.812 1.00 96.44 107 ARG A CA 1
ATOM 842 C C . ARG A 1 107 ? -27.978 10.167 50.010 1.00 96.44 107 ARG A C 1
ATOM 844 O O . ARG A 1 107 ? -28.050 10.272 48.791 1.00 96.44 107 ARG A O 1
ATOM 851 N N . HIS A 1 108 ? -26.840 10.332 50.681 1.00 96.69 108 HIS A N 1
ATOM 852 C CA . HIS A 1 108 ? -25.573 10.608 50.011 1.00 96.69 108 HIS A CA 1
ATOM 853 C C . HIS A 1 108 ? -25.121 9.433 49.130 1.00 96.69 108 HIS A C 1
ATOM 855 O O . HIS A 1 108 ? -24.750 9.642 47.978 1.00 96.69 108 HIS A O 1
ATOM 861 N N . ILE A 1 109 ? -25.215 8.198 49.634 1.00 95.56 109 ILE A N 1
ATOM 862 C CA . ILE A 1 109 ? -24.883 6.987 48.867 1.00 95.56 109 ILE A CA 1
ATOM 863 C C . ILE A 1 109 ? -25.827 6.813 47.672 1.00 95.56 109 ILE A C 1
ATOM 865 O O . ILE A 1 109 ? -25.367 6.462 46.589 1.00 95.56 109 ILE A O 1
ATOM 869 N N . GLU A 1 110 ? -27.124 7.073 47.842 1.00 95.06 110 GLU A N 1
ATOM 870 C CA . GLU A 1 110 ? -28.101 7.030 46.745 1.00 95.06 110 GLU A CA 1
ATOM 871 C C . GLU A 1 110 ? -27.750 8.053 45.654 1.00 95.06 110 GLU A C 1
ATOM 873 O O . GLU A 1 110 ? -27.642 7.684 44.487 1.00 95.06 110 GLU A O 1
ATOM 878 N N . ALA A 1 111 ? -27.435 9.296 46.033 1.00 95.69 111 ALA A N 1
ATOM 879 C CA . ALA A 1 111 ? -27.001 10.320 45.084 1.00 95.69 111 ALA A CA 1
ATOM 880 C C . ALA A 1 111 ? -25.707 9.928 44.343 1.00 95.69 111 ALA A C 1
ATOM 882 O O . ALA A 1 111 ? -25.616 10.085 43.125 1.00 95.69 111 ALA A O 1
ATOM 883 N N . LEU A 1 112 ? -24.713 9.373 45.049 1.00 96.25 112 LEU A N 1
ATOM 884 C CA . LEU A 1 112 ? -23.486 8.876 44.420 1.00 96.25 112 LEU A CA 1
ATOM 885 C C . LEU A 1 112 ? -23.767 7.710 43.464 1.00 96.25 112 LEU A C 1
ATOM 887 O O . LEU A 1 112 ? -23.237 7.693 42.354 1.00 96.25 112 LEU A O 1
ATOM 891 N N . SER A 1 113 ? -24.630 6.770 43.853 1.00 94.62 113 SER A N 1
ATOM 892 C CA . SER A 1 113 ? -25.041 5.652 42.999 1.00 94.62 113 SER A CA 1
ATOM 893 C C . SER A 1 113 ? -25.703 6.139 41.708 1.00 94.62 113 SER A C 1
ATOM 895 O O . SER A 1 113 ? -25.392 5.617 40.638 1.00 94.62 113 SER A O 1
ATOM 897 N N . ASP A 1 114 ? -26.561 7.157 41.784 1.00 94.44 114 ASP A N 1
ATOM 898 C CA . ASP A 1 114 ? -27.217 7.736 40.608 1.00 94.44 114 ASP A CA 1
ATOM 899 C C . ASP A 1 114 ? -26.212 8.446 39.691 1.00 94.44 114 ASP A C 1
ATOM 901 O O . ASP A 1 114 ? -26.234 8.258 38.472 1.00 94.44 114 ASP A O 1
ATOM 905 N N . THR A 1 115 ? -25.273 9.216 40.257 1.00 96.44 115 THR A N 1
ATOM 906 C CA . THR A 1 115 ? -24.207 9.847 39.456 1.00 96.44 115 THR A CA 1
ATOM 907 C C . THR A 1 115 ? -23.315 8.814 38.770 1.00 96.44 115 THR A C 1
ATOM 909 O O . THR A 1 115 ? -23.000 8.971 37.590 1.00 96.44 115 THR A O 1
ATOM 912 N N . LEU A 1 116 ? -22.963 7.727 39.465 1.00 94.88 116 LEU A N 1
ATOM 913 C CA . LEU A 1 116 ? -22.165 6.643 38.904 1.00 94.88 116 LEU A CA 1
ATOM 914 C C . LEU A 1 116 ? -22.920 5.919 37.786 1.00 94.88 116 LEU A C 1
ATOM 916 O O . LEU A 1 116 ? -22.341 5.683 36.729 1.00 94.88 116 LEU A O 1
ATOM 920 N N . ALA A 1 117 ? -24.206 5.614 37.979 1.00 92.31 117 ALA A N 1
ATOM 921 C CA . ALA A 1 117 ? -25.027 4.987 36.947 1.00 92.31 117 ALA A CA 1
ATOM 922 C C . ALA A 1 117 ? -25.075 5.846 35.674 1.00 92.31 117 ALA A C 1
ATOM 924 O O . ALA A 1 117 ? -24.812 5.345 34.581 1.00 92.31 117 ALA A O 1
ATOM 925 N N . ASN A 1 118 ? -25.319 7.152 35.814 1.00 94.44 118 ASN A N 1
ATOM 926 C CA . ASN A 1 118 ? -25.318 8.088 34.687 1.00 94.44 118 ASN A CA 1
ATOM 927 C C . ASN A 1 118 ? -23.944 8.178 34.004 1.00 94.44 118 ASN A C 1
ATOM 929 O O . ASN A 1 118 ? -23.863 8.193 32.775 1.00 94.44 118 ASN A O 1
ATOM 933 N N . GLY A 1 119 ? -22.861 8.177 34.788 1.00 94.31 119 GLY A N 1
ATOM 934 C CA . GLY A 1 119 ? -21.495 8.135 34.270 1.00 94.31 119 GLY A CA 1
ATOM 935 C C . GLY A 1 119 ? -21.220 6.873 33.450 1.00 94.31 119 GLY A C 1
ATOM 936 O O . GLY A 1 119 ? -20.672 6.965 32.354 1.00 94.31 119 GLY A O 1
ATOM 937 N N . VAL A 1 120 ? -21.662 5.705 33.925 1.00 94.31 120 VAL A N 1
ATOM 938 C CA . VAL A 1 120 ? -21.530 4.432 33.196 1.00 94.31 120 VAL A CA 1
ATOM 939 C C . VAL A 1 120 ? -22.286 4.479 31.868 1.00 94.31 120 VAL A C 1
ATOM 941 O O . VAL A 1 120 ? -21.714 4.112 30.843 1.00 94.31 120 VAL A O 1
ATOM 944 N N . TYR A 1 121 ? -23.525 4.983 31.847 1.00 93.94 121 TYR A N 1
ATOM 945 C CA . TYR A 1 121 ? -24.279 5.139 30.596 1.00 93.94 121 TYR A CA 1
ATOM 946 C C . TYR A 1 121 ? -23.562 6.050 29.595 1.00 93.94 121 TYR A C 1
ATOM 948 O O . TYR A 1 121 ? -23.462 5.710 28.416 1.00 93.94 121 TYR A O 1
ATOM 956 N N . HIS A 1 122 ? -23.015 7.173 30.063 1.00 95.81 122 HIS A N 1
ATOM 957 C CA . HIS A 1 122 ? -22.254 8.080 29.210 1.00 95.81 122 HIS A CA 1
ATOM 958 C C . HIS A 1 122 ? -20.989 7.412 28.651 1.00 95.81 122 HIS A C 1
ATOM 960 O O . HIS A 1 122 ? -20.735 7.485 27.451 1.00 95.81 122 HIS A O 1
ATOM 966 N N . VAL A 1 123 ? -20.218 6.710 29.489 1.00 94.81 123 VAL A N 1
ATOM 967 C CA . VAL A 1 123 ? -19.003 5.997 29.058 1.00 94.81 123 VAL A CA 1
ATOM 968 C C . VAL A 1 123 ? -19.323 4.923 28.020 1.00 94.81 123 VAL A C 1
ATOM 970 O O . VAL A 1 123 ? -18.621 4.825 27.016 1.00 94.81 123 VAL A O 1
ATOM 973 N N . VAL A 1 124 ? -20.394 4.150 28.217 1.00 95.62 124 VAL A N 1
ATOM 974 C CA . VAL A 1 124 ? -20.840 3.142 27.242 1.00 95.62 124 VAL A CA 1
ATOM 975 C C . VAL A 1 124 ? -21.234 3.803 25.919 1.00 95.62 124 VAL A C 1
ATOM 977 O O . VAL A 1 124 ? -20.773 3.365 24.869 1.00 95.62 124 VAL A O 1
ATOM 980 N N . SER A 1 125 ? -21.993 4.901 25.964 1.00 96.00 125 SER A N 1
ATOM 981 C CA . SER A 1 125 ? -22.379 5.650 24.763 1.00 96.00 125 SER A CA 1
ATOM 982 C C . SER A 1 125 ? -21.165 6.181 23.995 1.00 96.00 125 SER A C 1
ATOM 984 O O . SER A 1 125 ? -21.088 6.025 22.778 1.00 96.00 125 SER A O 1
ATOM 986 N N . VAL A 1 126 ? -20.201 6.795 24.688 1.00 96.25 126 VAL A N 1
ATOM 987 C CA . VAL A 1 126 ? -18.979 7.328 24.063 1.00 96.25 126 VAL A CA 1
ATOM 988 C C . VAL A 1 126 ? -18.121 6.203 23.493 1.00 96.25 126 VAL A C 1
ATOM 990 O O . VAL A 1 126 ? -17.588 6.333 22.391 1.00 96.25 126 VAL A O 1
ATOM 993 N N . ARG A 1 127 ? -18.000 5.077 24.204 1.00 95.25 127 ARG A N 1
ATOM 994 C CA . ARG A 1 127 ? -17.300 3.887 23.707 1.00 95.25 127 ARG A CA 1
ATOM 995 C C . ARG A 1 127 ? -17.925 3.388 22.406 1.00 95.25 127 ARG A C 1
ATOM 997 O O . ARG A 1 127 ? -17.192 3.093 21.466 1.00 95.25 127 ARG A O 1
ATOM 1004 N N . ASP A 1 128 ? -19.250 3.304 22.339 1.00 95.56 128 ASP A N 1
ATOM 1005 C CA . ASP A 1 128 ? -19.950 2.793 21.159 1.00 95.56 128 ASP A CA 1
ATOM 1006 C C . ASP A 1 128 ? -19.800 3.743 19.959 1.00 95.56 128 ASP A C 1
ATOM 1008 O O . ASP A 1 128 ? -19.494 3.289 18.856 1.00 95.56 128 ASP A O 1
ATOM 1012 N N . GLN A 1 129 ? -19.876 5.060 20.184 1.00 96.88 129 GLN A N 1
ATOM 1013 C CA . GLN A 1 129 ? -19.563 6.074 19.167 1.00 96.88 129 GLN A CA 1
ATOM 1014 C C . GLN A 1 129 ? -18.110 5.976 18.687 1.00 96.88 129 GLN A C 1
ATOM 1016 O O . GLN A 1 129 ? -17.840 5.994 17.489 1.00 96.88 129 GLN A O 1
ATOM 1021 N N . THR A 1 130 ? -17.167 5.820 19.617 1.00 94.75 130 THR A N 1
ATOM 1022 C CA . THR A 1 130 ? -15.740 5.672 19.295 1.00 94.75 130 THR A CA 1
ATOM 1023 C C . THR A 1 130 ? -15.512 4.421 18.453 1.00 94.75 130 THR A C 1
ATOM 1025 O O . THR A 1 130 ? -14.794 4.467 17.460 1.00 94.75 130 THR A O 1
ATOM 1028 N N . ARG A 1 131 ? -16.165 3.305 18.799 1.00 96.44 131 ARG A N 1
ATOM 1029 C CA . ARG A 1 131 ? -16.085 2.057 18.034 1.00 96.44 131 ARG A CA 1
ATOM 1030 C C . ARG A 1 131 ? -16.622 2.226 16.614 1.00 96.44 131 ARG A C 1
ATOM 1032 O O . ARG A 1 131 ? -16.025 1.691 15.686 1.00 96.44 131 ARG A O 1
ATOM 1039 N N . GLN A 1 132 ? -17.711 2.972 16.441 1.00 96.69 132 GLN A N 1
ATOM 1040 C CA . GLN A 1 132 ? -18.243 3.284 15.117 1.00 96.69 132 GLN A CA 1
ATOM 1041 C C . GLN A 1 132 ? -17.237 4.093 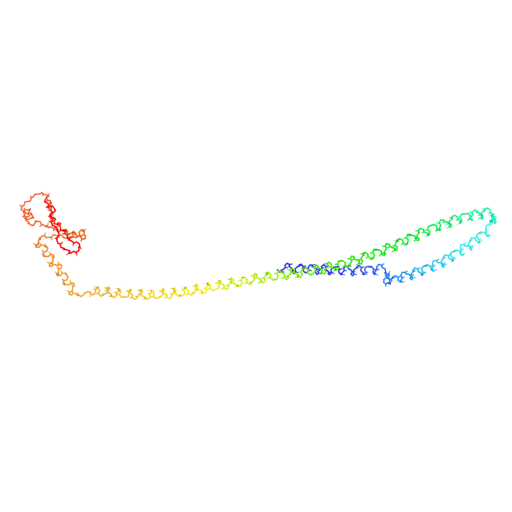14.287 1.00 96.69 132 GLN A C 1
ATOM 1043 O O . GLN A 1 132 ? -16.901 3.679 13.182 1.00 96.69 132 GLN A O 1
ATOM 1048 N N . ILE A 1 133 ? -16.690 5.176 14.847 1.00 96.88 133 ILE A N 1
ATOM 1049 C CA . ILE A 1 133 ? -15.701 6.028 14.166 1.00 96.88 133 ILE A CA 1
ATOM 1050 C C . ILE A 1 133 ? -14.452 5.227 13.782 1.00 96.88 133 ILE A C 1
ATOM 1052 O O . ILE A 1 133 ? -13.938 5.366 12.676 1.00 96.88 133 ILE A O 1
ATOM 1056 N N . VAL A 1 134 ? -13.967 4.362 14.677 1.00 96.75 134 VAL A N 1
ATOM 1057 C CA . VAL A 1 134 ? -12.810 3.499 14.399 1.00 96.75 134 VAL A CA 1
ATOM 1058 C C . VAL A 1 134 ? -13.106 2.536 13.249 1.00 96.75 134 VAL A C 1
ATOM 1060 O O . VAL A 1 134 ? -12.261 2.367 12.375 1.00 96.75 134 VAL A O 1
ATOM 1063 N N . ASN A 1 135 ? -14.298 1.937 13.203 1.00 95.88 135 ASN A N 1
ATOM 1064 C CA . ASN A 1 135 ? -14.680 1.051 12.103 1.00 95.88 135 ASN A CA 1
ATOM 1065 C C . ASN A 1 135 ? -14.764 1.798 10.763 1.00 95.88 135 ASN A C 1
ATOM 1067 O O . ASN A 1 135 ? -14.271 1.292 9.758 1.00 95.88 135 ASN A O 1
ATOM 1071 N N . GLU A 1 136 ? -15.344 2.999 10.747 1.00 96.94 136 GLU A N 1
ATOM 1072 C CA . GLU A 1 136 ? -15.408 3.849 9.551 1.00 96.94 136 GLU A CA 1
ATOM 1073 C C . GLU A 1 136 ? -14.000 4.254 9.082 1.00 96.94 136 GLU A C 1
ATOM 1075 O O . GLU A 1 136 ? -13.681 4.146 7.899 1.00 96.94 136 GLU A O 1
ATOM 1080 N N . ALA A 1 137 ? -13.114 4.631 10.008 1.00 94.25 137 ALA A N 1
ATOM 1081 C CA . ALA A 1 137 ? -11.723 4.956 9.697 1.00 94.25 137 ALA A CA 1
ATOM 1082 C C . ALA A 1 137 ? -10.947 3.752 9.133 1.00 94.25 137 ALA A C 1
ATOM 1084 O O . ALA A 1 137 ? -10.157 3.915 8.203 1.00 94.25 137 ALA A O 1
ATOM 1085 N N . LEU A 1 138 ? -11.184 2.543 9.656 1.00 96.12 138 LEU A N 1
ATOM 1086 C CA . LEU A 1 138 ? -10.588 1.310 9.132 1.00 96.12 138 LEU A CA 1
ATOM 1087 C C . LEU A 1 138 ? -11.072 1.003 7.710 1.00 96.12 138 LEU A C 1
ATOM 1089 O O . LEU A 1 138 ? -10.260 0.628 6.866 1.00 96.12 138 LEU A O 1
ATOM 1093 N N . GLN A 1 139 ? -12.365 1.190 7.427 1.00 96.06 139 GLN A N 1
ATOM 1094 C CA . GLN A 1 139 ? -12.915 1.013 6.080 1.00 96.06 139 GLN A CA 1
ATOM 1095 C C . GLN A 1 139 ? -12.312 2.012 5.089 1.00 96.06 139 GLN A C 1
ATOM 1097 O O . GLN A 1 139 ? -11.814 1.602 4.043 1.00 96.06 139 GLN A O 1
ATOM 1102 N N . LEU A 1 140 ? -12.280 3.298 5.449 1.00 96.62 140 LEU A N 1
ATOM 1103 C CA . LEU A 1 140 ? -11.680 4.336 4.611 1.00 96.62 140 LEU A CA 1
ATOM 1104 C C . LEU A 1 140 ? -10.187 4.082 4.375 1.00 96.62 140 LEU A C 1
ATOM 1106 O O . LEU A 1 140 ? -9.712 4.229 3.255 1.00 96.62 140 LEU A O 1
ATOM 1110 N N . SER A 1 141 ? -9.450 3.650 5.401 1.00 95.75 141 SER A N 1
ATOM 1111 C CA . SER A 1 141 ? -8.033 3.306 5.255 1.00 95.75 141 SER A CA 1
ATOM 1112 C C . SER A 1 141 ? -7.804 2.100 4.341 1.00 95.75 141 SER A C 1
ATOM 1114 O O . SER A 1 141 ? -6.778 2.042 3.669 1.00 95.75 141 SER A O 1
ATOM 1116 N N . ALA A 1 142 ? -8.705 1.116 4.335 1.00 95.50 142 ALA A N 1
ATOM 1117 C CA . ALA A 1 142 ? -8.606 -0.022 3.426 1.00 95.50 142 ALA A CA 1
ATOM 1118 C C . ALA A 1 142 ? -8.894 0.404 1.977 1.00 95.50 142 ALA A C 1
ATOM 1120 O O . ALA A 1 142 ? -8.201 -0.023 1.056 1.00 95.50 142 ALA A O 1
ATOM 1121 N N . GLU A 1 143 ? -9.876 1.286 1.779 1.00 96.75 143 GLU A N 1
ATOM 1122 C CA . GLU A 1 143 ? -10.215 1.841 0.467 1.00 96.75 143 GLU A CA 1
ATOM 1123 C C . GLU A 1 143 ? -9.076 2.697 -0.105 1.00 96.75 143 GLU A C 1
ATOM 1125 O O . GLU A 1 143 ? -8.713 2.538 -1.271 1.00 96.75 143 GLU A O 1
ATOM 1130 N N . THR A 1 144 ? -8.441 3.550 0.707 1.00 95.56 144 THR A N 1
ATOM 1131 C CA . THR A 1 144 ? -7.286 4.341 0.253 1.00 95.56 144 THR A CA 1
ATOM 1132 C C . THR A 1 144 ? -6.098 3.464 -0.119 1.00 95.56 144 THR A C 1
ATOM 1134 O O . THR A 1 144 ? -5.487 3.693 -1.161 1.00 95.56 144 THR A O 1
ATOM 1137 N N . GLN A 1 145 ? -5.802 2.424 0.666 1.00 94.94 145 GLN A N 1
ATOM 1138 C CA . GLN A 1 145 ? -4.746 1.461 0.337 1.00 94.94 145 GLN A CA 1
ATOM 1139 C C . GLN A 1 145 ? -5.036 0.706 -0.966 1.00 94.94 145 GLN A C 1
ATOM 1141 O O . GLN A 1 145 ? -4.125 0.501 -1.770 1.00 94.94 145 GLN A O 1
ATOM 1146 N N . ALA A 1 146 ? -6.293 0.320 -1.204 1.00 94.94 146 ALA A N 1
ATOM 1147 C CA . ALA A 1 146 ? -6.696 -0.326 -2.450 1.00 94.94 146 ALA A CA 1
ATOM 1148 C C . ALA A 1 146 ? -6.509 0.609 -3.657 1.00 94.94 146 ALA A C 1
ATOM 1150 O O . ALA A 1 146 ? -5.880 0.218 -4.640 1.00 94.94 146 ALA A O 1
ATOM 1151 N N . MET A 1 147 ? -6.963 1.863 -3.557 1.00 95.69 147 MET A N 1
ATOM 1152 C CA . MET A 1 147 ? -6.772 2.864 -4.615 1.00 95.69 147 MET A CA 1
ATOM 1153 C C . MET A 1 147 ? -5.290 3.155 -4.890 1.00 95.69 147 MET A C 1
ATOM 1155 O O . MET A 1 147 ? -4.885 3.304 -6.043 1.00 95.69 147 MET A O 1
ATOM 1159 N N . GLU A 1 148 ? -4.457 3.236 -3.851 1.00 95.19 148 GLU A N 1
ATOM 1160 C CA . GLU A 1 148 ? -3.013 3.425 -4.012 1.00 95.19 148 GLU A CA 1
ATOM 1161 C C . GLU A 1 148 ? -2.359 2.236 -4.722 1.00 95.19 148 GLU A C 1
ATOM 1163 O O . GLU A 1 148 ? -1.537 2.440 -5.619 1.00 95.19 148 GLU A O 1
ATOM 1168 N N . ALA A 1 149 ? -2.747 1.008 -4.369 1.00 94.38 149 ALA A N 1
ATOM 1169 C CA . ALA A 1 149 ? -2.261 -0.197 -5.029 1.00 94.38 149 ALA A CA 1
ATOM 1170 C C . ALA A 1 149 ? -2.655 -0.234 -6.514 1.00 94.38 149 ALA A C 1
ATOM 1172 O O . ALA A 1 149 ? -1.810 -0.529 -7.360 1.00 94.38 149 ALA A O 1
ATOM 1173 N N . GLU A 1 150 ? -3.899 0.124 -6.848 1.00 96.38 150 GLU A N 1
ATOM 1174 C CA . GLU A 1 150 ? -4.359 0.232 -8.239 1.00 96.38 150 GLU A CA 1
ATOM 1175 C C . GLU A 1 150 ? -3.585 1.301 -9.018 1.00 96.38 150 GLU A C 1
ATOM 1177 O O . GLU A 1 150 ? -3.148 1.054 -10.143 1.00 96.38 150 GLU A O 1
ATOM 1182 N N . ARG A 1 151 ? -3.343 2.467 -8.407 1.00 97.12 151 ARG A N 1
ATOM 1183 C CA . ARG A 1 151 ? -2.559 3.546 -9.024 1.00 97.12 151 ARG A CA 1
ATOM 1184 C C . ARG A 1 151 ? -1.131 3.099 -9.337 1.00 97.12 151 ARG A C 1
ATOM 1186 O O . ARG A 1 151 ? -0.639 3.368 -10.429 1.00 97.12 151 ARG A O 1
ATOM 1193 N N . ILE A 1 152 ? -0.478 2.413 -8.397 1.00 96.81 152 ILE A N 1
ATOM 1194 C CA . ILE A 1 152 ? 0.881 1.881 -8.582 1.00 96.81 152 ILE A CA 1
ATOM 1195 C C . ILE A 1 152 ? 0.894 0.816 -9.683 1.00 96.81 152 ILE A C 1
ATOM 1197 O O . ILE A 1 152 ? 1.800 0.811 -10.514 1.00 96.81 152 ILE A O 1
ATOM 1201 N N . LEU A 1 153 ? -0.103 -0.072 -9.714 1.00 97.38 153 LEU A N 1
ATOM 1202 C CA . LEU A 1 153 ? -0.207 -1.105 -10.742 1.00 97.38 153 LEU A CA 1
ATOM 1203 C C . LEU A 1 153 ? -0.353 -0.493 -12.142 1.00 97.38 153 LEU A C 1
ATOM 1205 O O . LEU A 1 153 ? 0.312 -0.935 -13.079 1.00 97.38 153 LEU A O 1
ATOM 1209 N N . GLU A 1 154 ? -1.195 0.531 -12.288 1.00 97.75 154 GLU A N 1
ATOM 1210 C CA . GLU A 1 154 ? -1.392 1.213 -13.569 1.00 97.75 154 GLU A CA 1
ATOM 1211 C C . GLU A 1 154 ? -0.126 1.969 -14.004 1.00 97.75 154 GLU A C 1
ATOM 1213 O O . GLU A 1 154 ? 0.263 1.893 -15.169 1.00 97.75 154 GLU A O 1
ATOM 1218 N N . GLU A 1 155 ? 0.584 2.611 -13.073 1.00 98.00 155 GLU A N 1
ATOM 1219 C CA . GLU A 1 155 ? 1.882 3.239 -13.349 1.00 98.00 155 GLU A CA 1
ATOM 1220 C C . GLU A 1 155 ? 2.922 2.208 -13.818 1.00 98.00 155 GLU A C 1
ATOM 1222 O O . GLU A 1 155 ? 3.580 2.403 -14.842 1.00 98.00 155 GLU A O 1
ATOM 1227 N N . GLN A 1 156 ? 3.029 1.066 -13.132 1.00 97.00 156 GLN A N 1
ATOM 1228 C CA . GLN A 1 156 ? 3.928 -0.023 -13.528 1.00 97.00 156 GLN A CA 1
ATOM 1229 C C . GLN A 1 156 ? 3.569 -0.597 -14.899 1.00 97.00 156 GLN A C 1
ATOM 1231 O O . GLN A 1 156 ? 4.453 -0.897 -15.702 1.00 97.00 156 GLN A O 1
ATOM 1236 N N . LYS A 1 157 ? 2.277 -0.733 -15.201 1.00 97.38 157 LYS A N 1
ATOM 1237 C CA . LYS A 1 157 ? 1.802 -1.200 -16.504 1.00 97.38 157 LYS A CA 1
ATOM 1238 C C . LYS A 1 157 ? 2.177 -0.226 -17.619 1.00 97.38 157 LYS A C 1
ATOM 1240 O O . LYS A 1 157 ? 2.624 -0.669 -18.675 1.00 97.38 157 LYS A O 1
ATOM 1245 N N . GLN A 1 158 ? 2.045 1.077 -17.384 1.00 98.12 158 GLN A N 1
ATOM 1246 C CA . GLN A 1 158 ? 2.465 2.104 -18.338 1.00 98.12 158 GLN A CA 1
ATOM 1247 C C . GLN A 1 158 ? 3.982 2.088 -18.552 1.00 98.12 158 GLN A C 1
ATOM 1249 O O . GLN A 1 158 ? 4.435 2.117 -19.696 1.00 98.12 158 GLN A O 1
ATOM 1254 N N . GLN A 1 159 ? 4.772 1.961 -17.482 1.00 97.81 159 GLN A N 1
ATOM 1255 C CA . GLN A 1 159 ? 6.229 1.817 -17.581 1.00 97.81 159 GLN A CA 1
ATOM 1256 C C . GLN A 1 159 ? 6.624 0.566 -18.376 1.00 97.81 159 GLN A C 1
ATOM 1258 O O . GLN A 1 159 ? 7.478 0.639 -19.257 1.00 97.81 159 GLN A O 1
ATOM 1263 N N . LEU A 1 160 ? 5.970 -0.573 -18.127 1.00 97.50 160 LEU A N 1
ATOM 1264 C CA . LEU A 1 160 ? 6.202 -1.796 -18.895 1.00 97.50 160 LEU A CA 1
ATOM 1265 C C . LEU A 1 160 ? 5.869 -1.604 -20.375 1.00 97.50 160 LEU A C 1
ATOM 1267 O O . LEU A 1 160 ? 6.655 -2.011 -21.223 1.00 97.50 160 LEU A O 1
ATOM 1271 N N . GLN A 1 161 ? 4.748 -0.956 -20.702 1.00 97.81 161 GLN A N 1
ATOM 1272 C CA . GLN A 1 161 ? 4.389 -0.656 -22.092 1.00 97.81 161 GLN A CA 1
ATOM 1273 C C . GLN A 1 161 ? 5.435 0.225 -22.786 1.00 97.81 161 GLN A C 1
ATOM 1275 O O . GLN A 1 161 ? 5.780 -0.043 -23.935 1.00 97.81 161 GLN A O 1
ATOM 1280 N N . GLN A 1 162 ? 5.977 1.230 -22.093 1.00 97.88 162 GLN A N 1
ATOM 1281 C CA . GLN A 1 162 ? 7.055 2.068 -22.626 1.00 97.88 162 GLN A CA 1
ATOM 1282 C C . GLN A 1 162 ? 8.335 1.263 -22.870 1.00 97.88 162 GLN A C 1
ATOM 1284 O O . GLN A 1 162 ? 8.949 1.404 -23.924 1.00 97.88 162 GLN A O 1
ATOM 1289 N N . ILE A 1 163 ? 8.711 0.385 -21.934 1.00 98.06 163 ILE A N 1
ATOM 1290 C CA . ILE A 1 163 ? 9.874 -0.498 -22.092 1.00 98.06 163 ILE A CA 1
ATOM 1291 C C . ILE A 1 163 ? 9.674 -1.445 -23.279 1.00 98.06 163 ILE A C 1
ATOM 1293 O O . ILE A 1 163 ? 10.592 -1.603 -24.080 1.00 98.06 163 ILE A O 1
ATOM 1297 N N . TYR A 1 164 ? 8.490 -2.047 -23.430 1.00 98.00 164 TYR A N 1
ATOM 1298 C CA . TYR A 1 164 ? 8.192 -2.913 -24.573 1.00 98.00 164 TYR A CA 1
ATOM 1299 C C . TYR A 1 164 ? 8.291 -2.162 -25.901 1.00 98.00 164 TYR A C 1
ATOM 1301 O O . TYR A 1 164 ? 8.930 -2.668 -26.819 1.00 98.00 164 TYR A O 1
ATOM 1309 N N . ALA A 1 165 ? 7.733 -0.952 -25.990 1.00 98.00 165 ALA A N 1
ATOM 1310 C CA . ALA A 1 165 ? 7.823 -0.134 -27.198 1.00 98.00 165 ALA A CA 1
ATOM 1311 C C . ALA A 1 165 ? 9.279 0.228 -27.541 1.00 98.00 165 ALA A C 1
ATOM 1313 O O . ALA A 1 165 ? 9.696 0.063 -28.684 1.00 98.00 165 ALA A O 1
ATOM 1314 N N . ALA A 1 166 ? 10.072 0.645 -26.548 1.00 98.19 166 ALA A N 1
ATOM 1315 C CA . ALA A 1 166 ? 11.489 0.953 -26.744 1.00 98.19 166 ALA A CA 1
ATOM 1316 C C . ALA A 1 166 ? 12.313 -0.288 -27.133 1.00 98.19 166 ALA A C 1
ATOM 1318 O O . ALA A 1 166 ? 13.204 -0.205 -27.973 1.00 98.19 166 ALA A O 1
ATOM 1319 N N . THR A 1 167 ? 12.001 -1.450 -26.553 1.00 98.00 167 THR A N 1
ATOM 1320 C CA . THR A 1 167 ? 12.657 -2.721 -26.903 1.00 98.00 167 THR A CA 1
ATOM 1321 C C . THR A 1 167 ? 12.328 -3.128 -28.338 1.00 98.00 167 THR A C 1
ATOM 1323 O O . THR A 1 167 ? 13.201 -3.604 -29.055 1.00 98.00 167 THR A O 1
ATOM 1326 N N . GLU A 1 168 ? 11.083 -2.930 -28.779 1.00 98.31 168 GLU A N 1
ATOM 1327 C CA . GLU A 1 168 ? 10.674 -3.215 -30.155 1.00 98.31 168 GLU A CA 1
ATOM 1328 C C . GLU A 1 168 ? 11.363 -2.281 -31.160 1.00 98.31 168 GLU A C 1
ATOM 1330 O O . GLU A 1 168 ? 11.801 -2.733 -32.214 1.00 98.31 168 GLU A O 1
ATOM 1335 N N . GLU A 1 169 ? 11.506 -0.996 -30.831 1.00 98.00 169 GLU A N 1
ATOM 1336 C CA . GLU A 1 169 ? 12.245 -0.035 -31.656 1.00 98.00 169 GLU A CA 1
ATOM 1337 C C . GLU A 1 169 ? 13.724 -0.423 -31.787 1.00 98.00 169 GLU A C 1
ATOM 1339 O O . GLU A 1 169 ? 14.237 -0.504 -32.902 1.00 98.00 169 GLU A O 1
ATOM 1344 N N . GLN A 1 170 ? 14.378 -0.763 -30.673 1.00 97.38 170 GLN A N 1
ATOM 1345 C CA . GLN A 1 170 ? 15.759 -1.253 -30.689 1.00 97.38 170 GLN A CA 1
ATOM 1346 C C . GLN A 1 170 ? 15.905 -2.557 -31.475 1.00 97.38 170 GLN A C 1
ATOM 1348 O O . GLN A 1 170 ? 16.895 -2.736 -32.178 1.00 97.38 170 GLN A O 1
ATOM 1353 N N . GLN A 1 171 ? 14.932 -3.468 -31.388 1.00 98.00 171 GLN A N 1
ATOM 1354 C CA . GLN A 1 171 ? 14.967 -4.702 -32.170 1.00 98.00 171 GLN A CA 1
ATOM 1355 C C . GLN A 1 171 ? 14.907 -4.409 -33.672 1.00 98.00 171 GLN A C 1
ATOM 1357 O O . GLN A 1 171 ? 15.665 -5.008 -34.427 1.00 98.00 171 GLN A O 1
ATOM 1362 N N . ARG A 1 172 ? 14.067 -3.459 -34.101 1.00 98.00 172 ARG A N 1
ATOM 1363 C CA . ARG A 1 172 ? 14.010 -3.037 -35.509 1.00 98.00 172 ARG A CA 1
ATOM 1364 C C . ARG A 1 172 ? 15.328 -2.420 -35.970 1.00 98.00 172 ARG A C 1
ATOM 1366 O O . ARG A 1 172 ? 15.800 -2.768 -37.040 1.00 98.00 172 ARG A O 1
ATOM 1373 N N . GLU A 1 173 ? 15.951 -1.575 -35.149 1.00 98.06 173 GLU A N 1
ATOM 1374 C CA . GLU A 1 173 ? 17.267 -0.997 -35.461 1.00 98.06 173 GLU A CA 1
ATOM 1375 C C . GLU A 1 173 ? 18.349 -2.080 -35.590 1.00 98.06 173 GLU A C 1
ATOM 1377 O O . GLU A 1 173 ? 19.178 -2.036 -36.498 1.00 98.06 173 GLU A O 1
ATOM 1382 N N . VAL A 1 174 ? 18.328 -3.089 -34.714 1.00 98.12 174 VAL A N 1
ATOM 1383 C CA . VAL A 1 174 ? 19.232 -4.242 -34.811 1.00 98.12 174 VAL A CA 1
ATOM 1384 C C . VAL A 1 174 ? 18.994 -5.023 -36.102 1.00 98.12 174 VAL A C 1
ATOM 1386 O O . VAL A 1 174 ? 19.967 -5.399 -36.754 1.00 98.12 174 VAL A O 1
ATOM 1389 N N . ASP A 1 175 ? 17.739 -5.260 -36.478 1.00 98.38 175 ASP A N 1
ATOM 1390 C CA . ASP A 1 175 ? 17.390 -5.980 -37.706 1.00 98.38 175 ASP A CA 1
ATOM 1391 C C . ASP A 1 175 ? 17.825 -5.189 -38.961 1.00 98.38 175 ASP A C 1
ATOM 1393 O O . ASP A 1 175 ? 18.391 -5.767 -39.892 1.00 98.38 175 ASP A O 1
ATOM 1397 N N . ASP A 1 176 ? 17.651 -3.863 -38.962 1.00 98.25 176 ASP A N 1
ATOM 1398 C CA . ASP A 1 176 ? 18.101 -2.973 -40.041 1.00 98.25 176 ASP A CA 1
ATOM 1399 C C . ASP A 1 176 ? 19.635 -2.980 -40.169 1.00 98.25 176 ASP A C 1
ATOM 1401 O O . ASP A 1 176 ? 20.174 -3.176 -41.261 1.00 98.25 176 ASP A O 1
ATOM 1405 N N . LEU A 1 177 ? 20.361 -2.854 -39.051 1.00 97.81 177 LEU A N 1
ATOM 1406 C CA . LEU A 1 177 ? 21.828 -2.928 -39.034 1.00 97.81 177 LEU A CA 1
ATOM 1407 C C . LEU A 1 177 ? 22.349 -4.305 -39.463 1.00 97.81 177 LEU A C 1
ATOM 1409 O O . LEU A 1 177 ? 23.398 -4.394 -40.103 1.00 97.81 177 LEU A O 1
ATOM 1413 N N . GLN A 1 178 ? 21.643 -5.387 -39.124 1.00 98.31 178 GLN A N 1
ATOM 1414 C CA . GLN A 1 178 ? 21.972 -6.729 -39.614 1.00 98.31 178 GLN A CA 1
ATOM 1415 C C . GLN A 1 178 ? 21.828 -6.807 -41.135 1.00 98.31 178 GLN A C 1
ATOM 1417 O O . GLN A 1 178 ? 22.723 -7.320 -41.805 1.00 98.31 178 GLN A O 1
ATOM 1422 N N . TRP A 1 179 ? 20.751 -6.250 -41.690 1.00 98.38 179 TRP A N 1
ATOM 1423 C CA . TRP A 1 179 ? 20.546 -6.207 -43.136 1.00 98.38 179 TRP A CA 1
ATOM 1424 C C . TRP A 1 179 ? 21.613 -5.369 -43.861 1.00 98.38 179 TRP A C 1
ATOM 1426 O O . TRP A 1 179 ? 22.131 -5.787 -44.903 1.00 98.38 179 TRP A O 1
ATOM 1436 N N . GLU A 1 180 ? 21.997 -4.217 -43.303 1.00 98.31 180 GLU A N 1
ATOM 1437 C CA . GLU A 1 180 ? 23.097 -3.399 -43.830 1.00 98.31 180 GLU A CA 1
ATOM 1438 C C . GLU A 1 180 ? 24.435 -4.147 -43.785 1.00 98.31 180 GLU A C 1
ATOM 1440 O O . GLU A 1 180 ? 25.193 -4.130 -44.759 1.00 98.31 180 GLU A O 1
ATOM 1445 N N . LEU A 1 181 ? 24.717 -4.845 -42.680 1.00 98.06 181 LEU A N 1
ATOM 1446 C CA . LEU A 1 181 ? 25.926 -5.647 -42.525 1.00 98.06 181 LEU A CA 1
ATOM 1447 C C . LEU A 1 181 ? 25.988 -6.773 -43.563 1.00 98.06 181 LEU A C 1
ATOM 1449 O O . LEU A 1 181 ? 27.031 -6.955 -44.191 1.00 98.06 181 LEU A O 1
ATOM 1453 N N . ASP A 1 182 ? 24.891 -7.501 -43.768 1.00 98.31 182 ASP A N 1
ATOM 1454 C CA . ASP A 1 182 ? 24.807 -8.577 -44.759 1.00 98.31 182 ASP A CA 1
ATOM 1455 C C . ASP A 1 182 ? 24.998 -8.042 -46.184 1.00 98.31 182 ASP A C 1
ATOM 1457 O O . ASP A 1 182 ? 25.711 -8.641 -46.993 1.00 98.31 182 ASP A O 1
ATOM 1461 N N . THR A 1 183 ? 24.419 -6.878 -46.488 1.00 98.31 183 THR A N 1
ATOM 1462 C CA . THR A 1 183 ? 24.585 -6.211 -47.787 1.00 98.31 183 THR A CA 1
ATOM 1463 C C . THR A 1 183 ? 26.042 -5.803 -48.009 1.00 98.31 183 THR A C 1
ATOM 1465 O O . THR A 1 183 ? 26.634 -6.143 -49.036 1.00 98.31 183 THR A O 1
ATOM 1468 N N . ALA A 1 184 ? 26.670 -5.165 -47.018 1.00 97.12 184 ALA A N 1
ATOM 1469 C CA . ALA A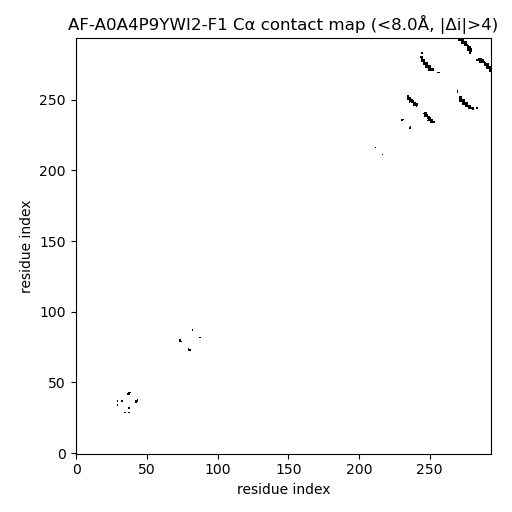 1 184 ? 28.080 -4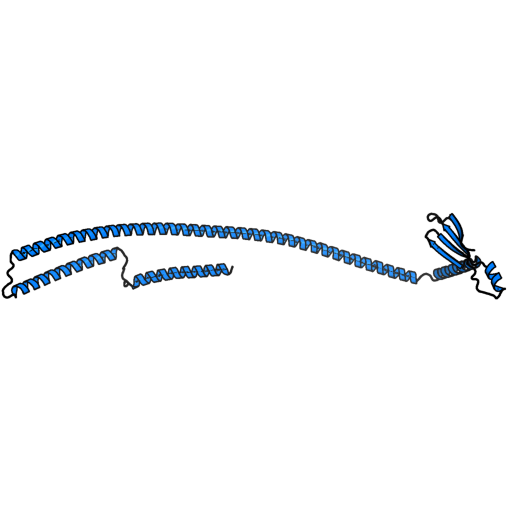.787 -47.080 1.00 97.12 184 ALA A CA 1
ATOM 1470 C C . ALA A 1 184 ? 29.009 -6.012 -47.187 1.00 97.12 184 ALA A C 1
ATOM 1472 O O . ALA A 1 184 ? 30.014 -5.978 -47.901 1.00 97.12 184 ALA A O 1
ATOM 1473 N N . GLN A 1 185 ? 28.682 -7.123 -46.517 1.00 97.56 185 GLN A N 1
ATOM 1474 C CA . GLN A 1 185 ? 29.416 -8.384 -46.658 1.00 97.56 185 GLN A CA 1
ATOM 1475 C C . GLN A 1 185 ? 29.325 -8.935 -48.086 1.00 97.56 185 GLN A C 1
ATOM 1477 O O . GLN A 1 185 ? 30.350 -9.329 -48.649 1.00 97.56 185 GLN A O 1
ATOM 1482 N N . GLN A 1 186 ? 28.138 -8.914 -48.699 1.00 98.00 186 GLN A N 1
ATOM 1483 C CA . GLN A 1 186 ? 27.952 -9.339 -50.089 1.00 98.00 186 GLN A CA 1
ATOM 1484 C C . GLN A 1 186 ? 28.732 -8.455 -51.069 1.00 98.00 186 GLN A C 1
ATOM 1486 O O . GLN A 1 186 ? 29.380 -8.978 -51.978 1.00 98.00 186 GLN A O 1
ATOM 1491 N N . GLU A 1 187 ? 28.726 -7.134 -50.880 1.00 97.62 187 GLU A N 1
A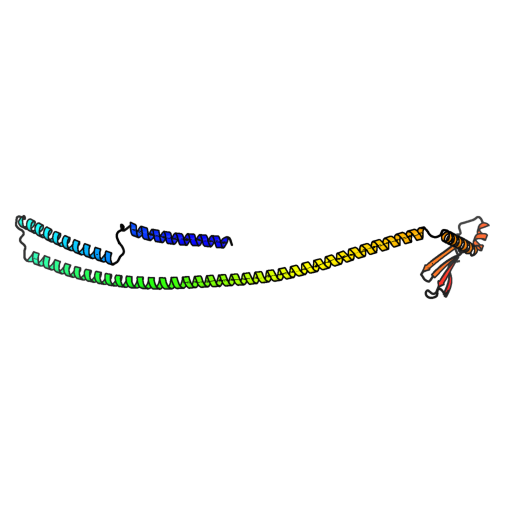TOM 1492 C CA . GLU A 1 187 ? 29.519 -6.204 -51.694 1.00 97.62 187 GLU A CA 1
ATOM 1493 C C . GLU A 1 187 ? 31.024 -6.469 -51.559 1.00 97.62 187 GLU A C 1
ATOM 1495 O O . GLU A 1 187 ? 31.735 -6.544 -52.562 1.00 97.62 187 GLU A O 1
ATOM 1500 N N . LEU A 1 188 ? 31.522 -6.700 -50.339 1.00 97.19 188 LEU A N 1
ATOM 1501 C CA . LEU A 1 188 ? 32.921 -7.074 -50.115 1.00 97.19 188 LEU A CA 1
ATOM 1502 C C . LEU A 1 188 ? 33.286 -8.393 -50.805 1.00 97.19 188 LEU A C 1
ATOM 1504 O O . LEU A 1 188 ? 34.389 -8.524 -51.337 1.00 97.19 188 LEU A O 1
ATOM 1508 N N . GLU A 1 189 ? 32.390 -9.380 -50.811 1.00 97.19 189 GLU A N 1
ATOM 1509 C CA . GLU A 1 189 ? 32.602 -10.626 -51.549 1.00 97.19 189 GLU A CA 1
ATOM 1510 C C . GLU A 1 189 ? 32.637 -10.414 -53.066 1.00 97.19 189 GLU A C 1
ATOM 1512 O O . GLU A 1 189 ? 33.467 -11.024 -53.745 1.00 97.19 189 GLU A O 1
ATOM 1517 N N . GLN A 1 190 ? 31.770 -9.553 -53.605 1.00 96.94 190 GLN A N 1
ATOM 1518 C CA . GLN A 1 190 ? 31.777 -9.192 -55.024 1.00 96.94 190 GLN A CA 1
ATOM 1519 C C . GLN A 1 190 ? 33.076 -8.479 -55.402 1.00 96.94 190 GLN A C 1
ATOM 1521 O O . GLN A 1 190 ? 33.773 -8.932 -56.310 1.00 96.94 190 GLN A O 1
ATOM 1526 N N . LEU A 1 191 ? 33.470 -7.453 -54.644 1.00 96.25 191 LEU A N 1
ATOM 1527 C CA . LEU A 1 191 ? 34.718 -6.720 -54.862 1.00 96.25 191 LEU A CA 1
ATOM 1528 C C . LEU A 1 191 ? 35.947 -7.624 -54.740 1.00 96.25 191 LEU A C 1
ATOM 1530 O O . LEU A 1 191 ? 36.879 -7.499 -55.527 1.00 96.25 191 LEU A O 1
ATOM 1534 N N . ARG A 1 192 ? 35.954 -8.588 -53.809 1.00 96.38 192 ARG A N 1
ATOM 1535 C CA . ARG A 1 192 ? 37.029 -9.591 -53.725 1.00 96.38 192 ARG A CA 1
ATOM 1536 C C . ARG A 1 192 ? 37.100 -10.472 -54.972 1.00 96.38 192 ARG A C 1
ATOM 1538 O O . ARG A 1 192 ? 38.203 -10.774 -55.424 1.00 96.38 192 ARG A O 1
ATOM 1545 N N . LYS A 1 193 ? 35.962 -10.884 -55.541 1.00 96.38 193 LYS A N 1
ATOM 1546 C CA . LYS A 1 193 ? 35.925 -11.658 -56.798 1.00 96.38 193 LYS A CA 1
ATOM 1547 C C . LYS A 1 193 ? 36.405 -10.820 -57.984 1.00 96.38 193 LYS A C 1
ATOM 1549 O O . LYS A 1 193 ? 37.184 -11.314 -58.797 1.00 96.38 193 LYS A O 1
ATOM 1554 N N . GLU A 1 194 ? 35.991 -9.558 -58.066 1.00 96.00 194 GLU A N 1
ATOM 1555 C CA . GLU A 1 194 ? 36.463 -8.618 -59.089 1.00 96.00 194 GLU A CA 1
ATOM 1556 C C . GLU A 1 194 ? 37.966 -8.356 -58.965 1.00 96.00 194 GLU A C 1
ATOM 1558 O O . GLU A 1 194 ? 38.692 -8.423 -59.959 1.00 96.00 194 GLU A O 1
ATOM 1563 N N . GLN A 1 195 ? 38.464 -8.146 -57.745 1.00 95.75 195 GLN A N 1
ATOM 1564 C CA . GLN A 1 195 ? 39.890 -8.010 -57.470 1.00 95.75 195 GLN A CA 1
ATOM 1565 C C . GLN A 1 195 ? 40.657 -9.257 -57.929 1.00 95.75 195 GLN A C 1
ATOM 1567 O O . GLN A 1 195 ? 41.602 -9.134 -58.698 1.00 95.75 195 GLN A O 1
ATOM 1572 N N . GLN A 1 196 ? 40.222 -10.463 -57.553 1.00 95.06 196 GLN A N 1
ATOM 1573 C CA . GLN A 1 196 ? 40.862 -11.705 -58.007 1.00 95.06 196 GLN A CA 1
ATOM 1574 C C . GLN A 1 196 ? 40.847 -11.850 -59.538 1.00 95.06 196 GLN A C 1
ATOM 1576 O O . GLN A 1 196 ? 41.842 -12.264 -60.134 1.00 95.06 196 GLN A O 1
ATOM 1581 N N . SER A 1 197 ? 39.743 -11.481 -60.194 1.00 94.50 197 SER A N 1
ATOM 1582 C CA . SER A 1 197 ? 39.634 -11.502 -61.655 1.00 94.50 197 SER A CA 1
ATOM 1583 C C . SER A 1 197 ? 40.603 -10.512 -62.305 1.00 94.50 197 SER A C 1
ATOM 1585 O O . SER A 1 197 ? 41.343 -10.881 -63.216 1.00 94.50 197 SER A O 1
ATOM 1587 N N . THR A 1 198 ? 40.640 -9.265 -61.834 1.00 94.00 198 THR A N 1
ATOM 1588 C CA . THR A 1 198 ? 41.550 -8.233 -62.359 1.00 94.00 198 THR A CA 1
ATOM 1589 C C . THR A 1 198 ? 43.013 -8.569 -62.094 1.00 94.00 198 THR A C 1
ATOM 1591 O O . THR A 1 198 ? 43.839 -8.399 -62.987 1.00 94.00 198 THR A O 1
ATOM 1594 N N . GLU A 1 199 ? 43.338 -9.128 -60.927 1.00 94.62 199 GLU A N 1
ATOM 1595 C CA . GLU A 1 199 ? 44.670 -9.646 -60.614 1.00 94.62 199 GLU A CA 1
ATOM 1596 C C . GLU A 1 199 ? 45.057 -1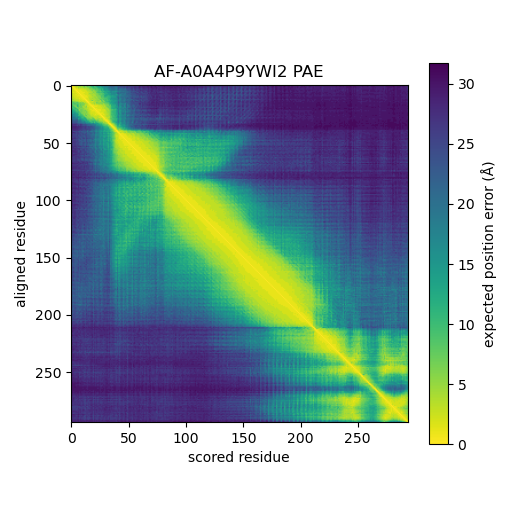0.789 -61.559 1.00 94.62 199 GLU A C 1
ATOM 1598 O O . GLU A 1 199 ? 46.164 -10.780 -62.096 1.00 94.62 199 GLU A O 1
ATOM 1603 N N . SER A 1 200 ? 44.152 -11.734 -61.839 1.00 93.19 200 SER A N 1
ATOM 1604 C CA . SER A 1 200 ? 44.422 -12.822 -62.789 1.00 93.19 200 SER A CA 1
ATOM 1605 C C . SER A 1 200 ? 44.680 -12.301 -64.208 1.00 93.19 200 SER A C 1
ATOM 1607 O O . SER A 1 200 ? 45.669 -12.688 -64.832 1.00 93.19 200 SER A O 1
ATOM 1609 N N . LEU A 1 201 ? 43.877 -11.339 -64.678 1.00 93.00 201 LEU A N 1
ATOM 1610 C CA . LEU A 1 201 ? 44.067 -10.679 -65.970 1.00 93.00 201 LEU A CA 1
ATOM 1611 C C . LEU A 1 201 ? 45.378 -9.890 -66.013 1.00 93.00 201 LEU A C 1
ATOM 1613 O O . LEU A 1 201 ? 46.087 -9.932 -67.016 1.00 93.00 201 LEU A O 1
ATOM 1617 N N . ALA A 1 202 ? 45.739 -9.198 -64.931 1.00 91.62 202 ALA A N 1
ATOM 1618 C CA . ALA A 1 202 ? 47.003 -8.477 -64.829 1.00 91.62 202 ALA A CA 1
ATOM 1619 C C . ALA A 1 202 ? 48.203 -9.436 -64.846 1.00 91.62 202 ALA A C 1
ATOM 1621 O O . ALA A 1 202 ? 49.205 -9.161 -65.509 1.00 91.62 202 ALA A O 1
ATOM 1622 N N . VAL A 1 203 ? 48.107 -10.583 -64.167 1.00 92.12 203 VAL A N 1
ATOM 1623 C CA . VAL A 1 203 ? 49.129 -11.638 -64.202 1.00 92.12 203 VAL A CA 1
ATOM 1624 C C . VAL A 1 203 ? 49.253 -12.229 -65.607 1.00 92.12 203 VAL A C 1
ATOM 1626 O O . VAL A 1 203 ? 50.374 -12.403 -66.090 1.00 92.12 203 VAL A O 1
ATOM 1629 N N . GLU A 1 204 ? 48.143 -12.494 -66.296 1.00 87.88 204 GLU A N 1
ATOM 1630 C CA . GLU A 1 204 ? 48.151 -12.970 -67.682 1.00 87.88 204 GLU A CA 1
ATOM 1631 C C . GLU A 1 204 ? 48.721 -11.933 -68.650 1.00 87.88 204 GLU A C 1
ATOM 1633 O O . GLU A 1 204 ? 49.579 -12.277 -69.462 1.00 87.88 204 GLU A O 1
ATOM 1638 N N . ALA A 1 205 ? 48.324 -10.665 -68.534 1.00 86.75 205 ALA A N 1
ATOM 1639 C CA . ALA A 1 205 ? 48.873 -9.566 -69.322 1.00 86.75 205 ALA A CA 1
ATOM 1640 C C . ALA A 1 205 ? 50.381 -9.413 -69.081 1.00 86.75 205 ALA A C 1
ATOM 1642 O O . ALA A 1 205 ? 51.147 -9.263 -70.030 1.00 86.75 205 ALA A O 1
ATOM 1643 N N . ASN A 1 206 ? 50.833 -9.541 -67.830 1.00 85.75 206 ASN A N 1
ATOM 1644 C CA . ASN A 1 206 ? 52.254 -9.539 -67.491 1.00 85.75 206 ASN A CA 1
ATOM 1645 C C . ASN A 1 206 ? 52.974 -10.771 -68.069 1.00 85.75 206 ASN A C 1
ATOM 1647 O O . ASN A 1 206 ? 54.095 -10.665 -68.561 1.00 85.75 206 ASN A O 1
ATOM 1651 N N . ARG A 1 207 ? 52.332 -11.946 -68.084 1.00 84.50 207 ARG A N 1
ATOM 1652 C CA . ARG A 1 207 ? 52.872 -13.139 -68.751 1.00 84.50 207 ARG A CA 1
ATOM 1653 C C . ARG A 1 207 ? 53.005 -12.921 -70.258 1.00 84.50 207 ARG A C 1
ATOM 1655 O O . ARG A 1 207 ? 54.060 -13.230 -70.800 1.00 84.50 207 ARG A O 1
ATOM 1662 N N . MET A 1 208 ? 51.987 -12.363 -70.913 1.00 79.56 208 MET A N 1
ATOM 1663 C CA . MET A 1 208 ? 52.019 -12.035 -72.343 1.00 79.56 208 MET A CA 1
ATOM 1664 C C . MET A 1 208 ? 53.074 -10.970 -72.657 1.00 79.56 208 MET A C 1
ATOM 1666 O O . MET A 1 208 ? 53.806 -11.108 -73.629 1.00 79.56 208 MET A O 1
ATOM 1670 N N . ALA A 1 209 ? 53.229 -9.957 -71.802 1.00 76.38 209 ALA A N 1
ATOM 1671 C CA . ALA A 1 209 ? 54.283 -8.955 -71.934 1.00 76.38 209 ALA A CA 1
ATOM 1672 C C . ALA A 1 209 ? 55.683 -9.575 -71.785 1.00 76.38 209 ALA A C 1
ATOM 1674 O O . ALA A 1 209 ? 56.588 -9.265 -72.558 1.00 76.38 209 ALA A O 1
ATOM 1675 N N . LYS A 1 210 ? 55.873 -10.508 -70.845 1.00 77.12 210 LYS A N 1
ATOM 1676 C CA . LYS A 1 210 ? 57.126 -11.274 -70.722 1.00 77.12 210 LYS A CA 1
ATOM 1677 C C . LYS A 1 210 ? 57.359 -12.222 -71.903 1.00 77.12 210 LYS A C 1
ATOM 1679 O O . LYS A 1 210 ? 58.507 -12.496 -72.230 1.00 77.12 210 LYS A O 1
ATOM 1684 N N . GLN A 1 211 ? 56.292 -12.683 -72.551 1.00 71.88 211 GLN A N 1
ATOM 1685 C CA . GLN A 1 211 ? 56.305 -13.452 -73.800 1.00 71.88 211 GLN A CA 1
ATOM 1686 C C . GLN A 1 211 ? 56.213 -12.553 -75.048 1.00 71.88 211 GLN A C 1
ATOM 1688 O O . GLN A 1 211 ? 55.727 -13.003 -76.085 1.00 71.88 211 GLN A O 1
ATOM 1693 N N . SER A 1 212 ? 56.657 -11.290 -74.959 1.00 59.50 212 SER A N 1
ATOM 1694 C CA . SER A 1 212 ? 56.745 -10.395 -76.119 1.00 59.50 212 SER A CA 1
ATOM 1695 C C . SER A 1 212 ? 57.424 -11.105 -77.291 1.00 59.50 212 SER A C 1
ATOM 1697 O O . SER A 1 212 ? 58.465 -11.737 -77.110 1.00 59.50 212 SER A O 1
ATOM 1699 N N . ASP A 1 213 ? 56.814 -10.999 -78.475 1.00 69.44 213 ASP A N 1
ATOM 1700 C CA . ASP A 1 213 ? 57.267 -11.654 -79.704 1.00 69.44 213 ASP A CA 1
ATOM 1701 C C . ASP A 1 213 ? 58.773 -11.390 -79.911 1.00 69.44 213 ASP A C 1
ATOM 1703 O O . ASP A 1 213 ? 59.172 -10.218 -79.973 1.00 69.44 213 ASP A O 1
ATOM 1707 N N . PRO A 1 214 ? 59.615 -12.440 -80.018 1.00 70.75 214 PRO A N 1
ATOM 1708 C CA . PRO A 1 214 ? 61.052 -12.301 -80.247 1.00 70.75 214 PRO A CA 1
ATOM 1709 C C . PRO A 1 214 ? 61.365 -11.345 -81.398 1.00 70.75 214 PRO A C 1
ATOM 1711 O O . PRO A 1 214 ? 62.315 -10.573 -81.323 1.00 70.75 214 PRO A O 1
ATOM 1714 N N . ARG A 1 215 ? 60.506 -11.313 -82.425 1.00 70.19 215 ARG A N 1
ATOM 1715 C CA . ARG A 1 215 ? 60.658 -10.423 -83.580 1.00 70.19 215 ARG A CA 1
ATOM 1716 C C . ARG A 1 215 ? 60.511 -8.952 -83.224 1.00 70.19 215 ARG A C 1
ATOM 1718 O O . ARG A 1 215 ? 61.193 -8.125 -83.813 1.00 70.19 215 ARG A O 1
ATOM 1725 N N . ILE A 1 216 ? 59.635 -8.605 -82.281 1.00 74.81 216 ILE A N 1
ATOM 1726 C CA . ILE A 1 216 ? 59.440 -7.214 -81.845 1.00 74.81 216 ILE A CA 1
ATOM 1727 C C . IL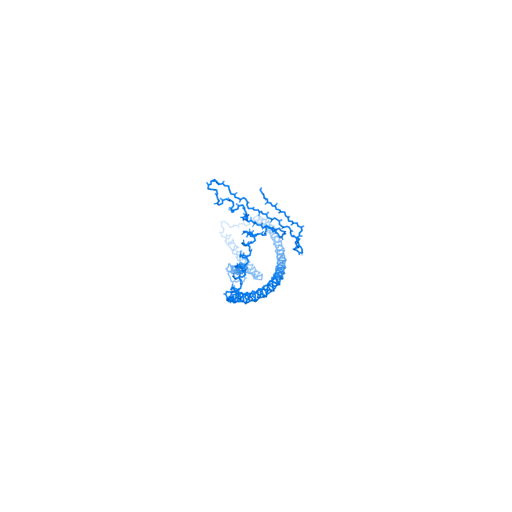E A 1 216 ? 60.618 -6.771 -80.978 1.00 74.81 216 ILE A C 1
ATOM 1729 O O . ILE A 1 216 ? 61.075 -5.640 -81.118 1.00 74.81 216 ILE A O 1
ATOM 1733 N N . GLN A 1 217 ? 61.151 -7.657 -80.130 1.00 77.19 217 GLN A N 1
ATOM 1734 C CA . GLN A 1 217 ? 62.374 -7.370 -79.375 1.00 77.19 217 GLN A CA 1
ATOM 1735 C C . GLN A 1 217 ? 63.580 -7.206 -80.305 1.00 77.19 217 GLN A C 1
ATOM 1737 O O . GLN A 1 217 ? 64.338 -6.249 -80.154 1.00 77.19 217 GLN A O 1
ATOM 1742 N N . GLU A 1 218 ? 63.718 -8.075 -81.309 1.00 79.62 218 GLU A N 1
ATOM 1743 C CA . GLU A 1 218 ? 64.734 -7.945 -82.354 1.00 79.62 218 GLU A CA 1
ATOM 1744 C C . GLU A 1 218 ? 64.572 -6.625 -83.113 1.00 79.62 218 GLU A C 1
ATOM 1746 O O . GLU A 1 218 ? 65.540 -5.879 -83.233 1.00 79.62 218 GLU A O 1
ATOM 1751 N N . LEU A 1 219 ? 63.355 -6.271 -83.538 1.00 82.00 219 LEU A N 1
ATOM 1752 C CA . LEU A 1 219 ? 63.086 -5.023 -84.253 1.00 82.00 219 LEU A CA 1
ATOM 1753 C C . LEU A 1 219 ? 63.358 -3.789 -83.385 1.00 82.00 219 LEU A C 1
ATOM 1755 O O . LEU A 1 219 ? 63.907 -2.811 -83.880 1.00 82.00 219 LEU A O 1
ATOM 1759 N N . HIS A 1 220 ? 63.010 -3.831 -82.097 1.00 80.56 220 HIS A N 1
ATOM 1760 C CA . HIS A 1 220 ? 63.305 -2.759 -81.150 1.00 80.56 220 HIS A CA 1
ATOM 1761 C C . HIS A 1 220 ? 64.809 -2.621 -80.928 1.00 80.56 220 HIS A C 1
ATOM 1763 O O . HIS A 1 220 ? 65.331 -1.514 -80.983 1.00 80.56 220 HIS A O 1
ATOM 1769 N N . SER A 1 221 ? 65.525 -3.729 -80.719 1.00 85.12 221 SER A N 1
ATOM 1770 C CA . SER A 1 221 ? 66.981 -3.714 -80.551 1.00 85.12 221 SER A CA 1
ATOM 1771 C C . SER A 1 221 ? 67.691 -3.239 -81.820 1.00 85.12 221 SER A C 1
ATOM 1773 O O . SER A 1 221 ? 68.646 -2.466 -81.742 1.00 85.12 221 SER A O 1
ATOM 1775 N N . TRP A 1 222 ? 67.180 -3.620 -82.994 1.00 87.25 222 TRP A N 1
ATOM 1776 C CA . TRP A 1 222 ? 67.653 -3.144 -84.284 1.00 87.25 222 TRP A CA 1
ATOM 1777 C C . TRP A 1 222 ? 67.367 -1.657 -84.451 1.00 87.25 222 TRP A C 1
ATOM 1779 O O . TRP A 1 222 ? 68.277 -0.921 -84.805 1.00 87.25 222 TRP A O 1
ATOM 1789 N N . TYR A 1 223 ? 66.151 -1.193 -84.147 1.00 83.88 223 TYR A N 1
ATOM 1790 C CA . TYR A 1 223 ? 65.794 0.220 -84.245 1.00 83.88 223 TYR A CA 1
ATOM 1791 C C . TYR A 1 223 ? 66.625 1.052 -83.274 1.00 83.88 223 TYR A C 1
ATOM 1793 O O . TYR A 1 223 ? 67.178 2.059 -83.687 1.00 83.88 223 TYR A O 1
ATOM 1801 N N . GLN A 1 224 ? 66.811 0.597 -82.032 1.00 84.81 224 GLN A N 1
ATOM 1802 C CA . GLN A 1 224 ? 67.715 1.224 -81.069 1.00 84.81 224 GLN A CA 1
ATOM 1803 C C . GLN A 1 224 ? 69.146 1.280 -81.597 1.00 84.81 224 GLN A C 1
ATOM 1805 O O . GLN A 1 224 ? 69.750 2.347 -81.575 1.00 84.81 224 GLN A O 1
ATOM 1810 N N . SER A 1 225 ? 69.667 0.174 -82.132 1.00 84.94 225 SER A N 1
ATOM 1811 C CA . SER A 1 225 ? 71.015 0.120 -82.711 1.00 84.94 225 SER A CA 1
ATOM 1812 C C . SER A 1 225 ? 71.148 1.035 -83.933 1.00 84.94 225 SER A C 1
ATOM 1814 O O . SER A 1 225 ? 72.142 1.742 -84.075 1.00 84.94 225 SER A O 1
ATOM 1816 N N . ALA A 1 226 ? 70.131 1.080 -84.795 1.00 84.62 226 ALA A N 1
ATOM 1817 C CA . ALA A 1 226 ? 70.073 1.938 -85.971 1.00 84.62 226 ALA A CA 1
ATOM 1818 C C . ALA A 1 226 ? 69.969 3.416 -85.575 1.00 84.62 226 ALA A C 1
ATOM 1820 O O . ALA A 1 226 ? 70.697 4.240 -86.120 1.00 84.62 226 ALA A O 1
ATOM 1821 N N . THR A 1 227 ? 69.138 3.753 -84.583 1.00 83.94 227 THR A N 1
ATOM 1822 C CA . THR A 1 227 ? 69.063 5.108 -84.026 1.00 83.94 227 THR A CA 1
ATOM 1823 C C . THR A 1 227 ? 70.362 5.500 -83.342 1.00 83.94 227 THR A C 1
ATOM 1825 O O . THR A 1 227 ? 70.823 6.606 -83.567 1.00 83.94 227 THR A O 1
ATOM 1828 N N . ALA A 1 228 ? 71.009 4.604 -82.593 1.00 79.88 228 ALA A N 1
ATOM 1829 C CA . ALA A 1 228 ? 72.305 4.867 -81.976 1.00 79.88 228 ALA A CA 1
ATOM 1830 C C . ALA A 1 228 ? 73.387 5.112 -83.036 1.00 79.88 228 ALA A C 1
ATOM 1832 O O . ALA A 1 228 ? 74.159 6.054 -82.910 1.00 79.88 228 ALA A O 1
ATOM 1833 N N . THR A 1 229 ? 73.392 4.330 -84.119 1.00 80.88 229 THR A N 1
ATOM 1834 C CA . THR A 1 229 ? 74.320 4.523 -85.246 1.00 80.88 229 THR A CA 1
ATOM 1835 C C . THR A 1 229 ? 74.058 5.852 -85.960 1.00 80.88 229 THR A C 1
ATOM 1837 O O . THR A 1 229 ? 74.995 6.580 -86.270 1.00 80.88 229 THR A O 1
ATOM 1840 N N . LEU A 1 230 ? 72.789 6.200 -86.204 1.00 80.56 230 LEU A N 1
ATOM 1841 C CA . LEU A 1 230 ? 72.408 7.487 -86.793 1.00 80.56 230 LEU A CA 1
ATOM 1842 C C . LEU A 1 230 ? 72.800 8.661 -85.889 1.00 80.56 230 LEU A C 1
ATOM 1844 O O . LEU A 1 230 ? 73.337 9.646 -86.383 1.00 80.56 230 LEU A O 1
ATOM 1848 N N . LEU A 1 231 ? 72.580 8.549 -84.579 1.00 80.69 231 LEU A N 1
ATOM 1849 C CA . LEU A 1 231 ? 72.970 9.565 -83.600 1.00 80.69 231 LEU A CA 1
ATOM 1850 C C . LEU A 1 231 ? 74.492 9.731 -83.552 1.00 80.69 231 LEU A C 1
ATOM 1852 O O . LEU A 1 231 ? 74.966 10.860 -83.621 1.00 80.69 231 LEU A O 1
ATOM 1856 N N . GLN A 1 232 ? 75.253 8.632 -83.554 1.00 78.81 232 GLN A N 1
ATOM 1857 C CA . GLN A 1 232 ? 76.715 8.668 -83.660 1.00 78.81 232 GLN A CA 1
ATOM 1858 C C . GLN A 1 232 ? 77.188 9.338 -84.956 1.00 78.81 232 GLN A C 1
ATOM 1860 O O . GLN A 1 232 ? 78.129 10.124 -84.922 1.00 78.81 232 GLN A O 1
ATOM 1865 N N . LEU A 1 233 ? 76.530 9.080 -86.092 1.00 77.19 233 LEU A N 1
ATOM 1866 C CA . LEU A 1 233 ? 76.888 9.696 -87.374 1.00 77.19 233 LEU A CA 1
ATOM 1867 C C . LEU A 1 233 ? 76.631 11.213 -87.391 1.00 77.19 233 LEU A C 1
ATOM 1869 O O . LEU A 1 233 ? 77.365 11.959 -88.033 1.00 77.19 233 LEU A O 1
ATOM 1873 N N . VAL A 1 234 ? 75.583 11.662 -86.697 1.00 79.75 234 VAL A N 1
ATOM 1874 C CA . VAL A 1 234 ? 75.236 13.087 -86.550 1.00 79.75 234 VAL A CA 1
ATOM 1875 C C . VAL A 1 234 ? 76.048 13.747 -85.420 1.00 79.75 234 VAL A C 1
ATOM 1877 O O . VAL A 1 234 ? 76.002 14.964 -85.260 1.00 79.75 234 VAL A O 1
ATOM 1880 N N . GLY A 1 235 ? 76.826 12.970 -84.659 1.00 75.44 235 GLY A N 1
ATOM 1881 C CA . GLY A 1 235 ? 77.614 13.455 -83.526 1.00 75.44 235 GLY A CA 1
ATOM 1882 C C . GLY A 1 235 ? 76.769 13.786 -82.295 1.00 75.44 235 GLY A C 1
ATOM 1883 O O . GLY A 1 235 ? 77.221 14.532 -81.441 1.00 75.44 235 GLY A O 1
ATOM 1884 N N . VAL A 1 236 ? 75.538 13.277 -82.187 1.00 80.94 236 VAL A N 1
ATOM 1885 C CA . VAL A 1 236 ? 74.675 13.484 -81.014 1.00 80.94 236 VAL A CA 1
ATOM 1886 C C . VAL A 1 236 ? 74.999 12.431 -79.962 1.00 80.94 236 VAL A C 1
ATOM 1888 O O . VAL A 1 236 ? 74.723 11.247 -80.159 1.00 80.94 236 VAL A O 1
ATOM 1891 N N . THR A 1 237 ? 75.544 12.853 -78.825 1.00 76.44 237 THR A N 1
ATOM 1892 C CA . THR A 1 237 ? 75.945 11.946 -77.737 1.00 76.44 237 THR A CA 1
ATOM 1893 C C . THR A 1 237 ? 74.778 11.635 -76.808 1.00 76.44 237 THR A C 1
ATOM 1895 O O . THR A 1 237 ? 74.613 10.505 -76.350 1.00 76.44 237 THR A O 1
ATOM 1898 N N . GLN A 1 238 ? 73.941 12.636 -76.535 1.00 78.62 238 GLN A N 1
ATOM 1899 C CA . GLN A 1 238 ? 72.801 12.511 -75.639 1.00 78.62 238 GLN A CA 1
ATOM 1900 C C . GLN A 1 238 ? 71.699 13.473 -76.070 1.00 78.62 238 GLN A C 1
ATOM 1902 O O . GLN A 1 238 ? 71.957 14.620 -76.423 1.00 78.62 238 GLN A O 1
ATOM 1907 N N . PHE A 1 239 ? 70.452 13.020 -76.007 1.00 81.81 239 PHE A N 1
ATOM 1908 C CA . PHE A 1 239 ? 69.305 13.914 -76.029 1.00 81.81 239 PHE A CA 1
ATOM 1909 C C . PHE A 1 239 ? 68.371 13.531 -74.887 1.00 81.81 239 PHE A C 1
ATOM 1911 O O . PHE A 1 239 ? 68.108 12.352 -74.643 1.00 81.81 239 PHE A O 1
ATOM 1918 N N . HIS A 1 240 ? 67.902 14.524 -74.148 1.00 82.31 240 HIS A N 1
ATOM 1919 C CA . HIS A 1 240 ? 66.940 14.336 -73.074 1.00 82.31 240 HIS A CA 1
A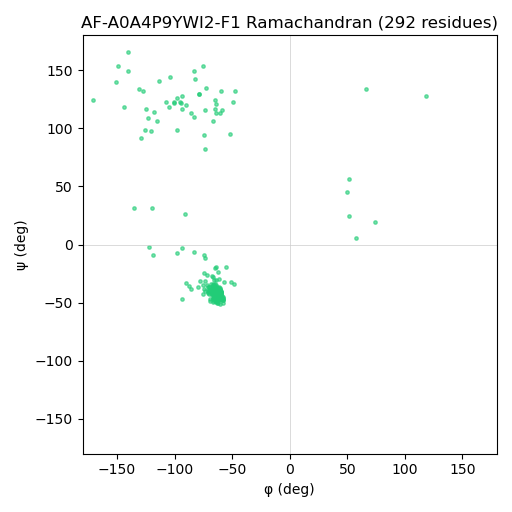TOM 1920 C C . HIS A 1 240 ? 65.936 15.481 -73.100 1.00 82.31 240 HIS A C 1
ATOM 1922 O O . HIS A 1 240 ? 66.236 16.600 -73.518 1.00 82.31 240 HIS A O 1
ATOM 1928 N N . MET A 1 241 ? 64.717 15.176 -72.682 1.00 79.56 241 MET A N 1
ATOM 1929 C CA . MET A 1 241 ? 63.634 16.138 -72.613 1.00 79.56 241 MET A CA 1
ATOM 1930 C C . MET A 1 241 ? 63.549 16.633 -71.170 1.00 79.56 241 MET A C 1
ATOM 1932 O O . MET A 1 241 ? 63.016 15.937 -70.312 1.00 79.56 241 MET A O 1
ATOM 1936 N N . ASP A 1 242 ? 64.135 17.798 -70.911 1.00 76.69 242 ASP A N 1
ATOM 1937 C CA . ASP A 1 242 ? 64.284 18.373 -69.564 1.00 76.69 242 ASP A CA 1
ATOM 1938 C C . ASP A 1 242 ? 62.944 18.920 -69.024 1.00 76.69 242 ASP A C 1
ATOM 1940 O O . ASP A 1 242 ? 62.638 18.846 -67.836 1.00 76.69 242 ASP A O 1
ATOM 1944 N N . ALA A 1 243 ? 62.079 19.396 -69.928 1.00 76.12 243 ALA A N 1
ATOM 1945 C CA . ALA A 1 243 ? 60.715 19.845 -69.647 1.00 76.12 243 ALA A CA 1
ATOM 1946 C C . ALA A 1 243 ? 59.760 19.411 -70.772 1.00 76.12 243 ALA A C 1
ATOM 1948 O O . ALA A 1 243 ? 60.209 19.044 -71.855 1.00 76.12 243 ALA A O 1
ATOM 1949 N N . ARG A 1 244 ? 58.434 19.472 -70.552 1.00 75.06 244 ARG A N 1
ATOM 1950 C CA . ARG A 1 244 ? 57.418 19.021 -71.539 1.00 75.06 244 ARG A CA 1
ATOM 1951 C C . ARG A 1 244 ? 57.536 19.680 -72.923 1.00 75.06 244 ARG A C 1
ATOM 1953 O O . ARG A 1 244 ? 56.991 19.143 -73.880 1.00 75.06 244 ARG A O 1
ATOM 1960 N N . ASP A 1 245 ? 58.210 20.818 -73.014 1.00 83.81 245 ASP A N 1
ATOM 1961 C CA . ASP A 1 245 ? 58.349 21.656 -74.203 1.00 83.81 245 ASP A CA 1
ATOM 1962 C C . ASP A 1 245 ? 59.809 21.887 -74.633 1.00 83.81 245 ASP A C 1
ATOM 1964 O O . ASP A 1 245 ? 60.052 22.546 -75.640 1.00 83.81 245 ASP A O 1
ATOM 1968 N N . THR A 1 246 ? 60.798 21.368 -73.897 1.00 82.50 246 THR A N 1
ATOM 1969 C CA . THR A 1 246 ? 62.212 21.683 -74.136 1.00 82.50 246 THR A CA 1
ATOM 1970 C C . THR A 1 246 ? 63.021 20.410 -74.353 1.00 82.50 246 THR A C 1
ATOM 1972 O O . THR A 1 246 ? 63.180 19.591 -73.445 1.00 82.50 246 THR A O 1
ATOM 1975 N N . LEU A 1 247 ? 63.580 20.274 -75.555 1.00 86.00 247 LEU A N 1
ATOM 1976 C CA . LEU A 1 247 ? 64.496 19.202 -75.923 1.00 86.00 247 LEU A CA 1
ATOM 1977 C C . LEU A 1 247 ? 65.936 19.722 -75.871 1.00 86.00 247 LEU A C 1
ATOM 1979 O O . LEU A 1 247 ? 66.278 20.684 -76.559 1.00 86.00 247 LEU A O 1
ATOM 1983 N N . LEU A 1 248 ? 66.778 19.075 -75.069 1.00 83.81 248 LEU A N 1
ATOM 1984 C CA . LEU A 1 248 ? 68.214 19.334 -75.028 1.00 83.81 248 LEU A CA 1
ATOM 1985 C C . LEU A 1 248 ? 68.923 18.255 -75.843 1.00 83.81 248 LEU A C 1
ATOM 1987 O O . LEU A 1 248 ? 68.773 17.066 -75.558 1.00 83.81 248 LEU A O 1
ATOM 1991 N N . VAL A 1 249 ? 69.669 18.671 -76.866 1.00 84.69 249 VAL A N 1
ATOM 1992 C CA . VAL A 1 249 ? 70.465 17.789 -77.726 1.00 84.69 249 VAL A CA 1
ATOM 1993 C C . VAL A 1 249 ? 71.928 18.175 -77.582 1.00 84.69 249 VAL A C 1
ATOM 1995 O O . VAL A 1 249 ? 72.326 19.269 -77.972 1.00 84.69 249 VAL A O 1
ATOM 1998 N N . THR A 1 250 ? 72.726 17.282 -77.016 1.00 82.69 250 THR A N 1
ATOM 1999 C CA . THR A 1 250 ? 74.160 17.477 -76.819 1.00 82.69 250 THR A CA 1
ATOM 2000 C C . THR A 1 250 ? 74.911 16.846 -77.984 1.00 82.69 250 THR A C 1
ATOM 2002 O O . THR A 1 250 ? 74.753 15.653 -78.258 1.00 82.69 250 THR A O 1
ATOM 2005 N N . TYR A 1 251 ? 75.710 17.658 -78.669 1.00 81.38 251 TYR A N 1
ATOM 2006 C CA . TYR A 1 251 ? 76.566 17.243 -79.771 1.00 81.38 251 TYR A CA 1
ATOM 2007 C C . TYR A 1 251 ? 78.022 17.172 -79.308 1.00 81.38 251 TYR A C 1
ATOM 2009 O O . TYR A 1 251 ? 78.489 17.997 -78.521 1.00 81.38 251 TYR A O 1
ATOM 2017 N N . GLU A 1 252 ? 78.748 16.204 -79.844 1.00 75.69 252 GLU A N 1
ATOM 2018 C CA . GLU A 1 252 ? 80.193 16.092 -79.746 1.00 75.69 252 GLU A CA 1
ATOM 2019 C C . GLU A 1 252 ? 80.811 16.732 -80.992 1.00 75.69 252 GLU A C 1
ATOM 2021 O O . GLU A 1 252 ? 80.502 16.354 -82.126 1.00 75.69 252 GLU A O 1
ATOM 2026 N N . ASP A 1 253 ? 81.660 17.740 -80.797 1.00 68.94 253 ASP A N 1
ATOM 2027 C CA . ASP A 1 253 ? 82.335 18.410 -81.905 1.00 68.94 253 ASP A CA 1
ATOM 2028 C C . ASP A 1 253 ? 83.452 17.513 -82.461 1.00 68.94 253 ASP A C 1
ATOM 2030 O O . ASP A 1 253 ? 84.591 17.489 -81.984 1.00 68.94 253 ASP A O 1
ATOM 2034 N N . VAL A 1 254 ? 83.109 16.753 -83.502 1.00 63.09 254 VAL A N 1
ATOM 2035 C CA . VAL A 1 254 ? 84.012 15.817 -84.185 1.00 63.09 254 VAL A CA 1
ATOM 2036 C C . VAL A 1 254 ? 85.218 16.541 -84.818 1.00 63.09 254 VAL A C 1
ATOM 2038 O O . VAL A 1 254 ? 86.277 15.932 -84.988 1.00 63.09 254 VAL A O 1
ATOM 2041 N N . ALA A 1 255 ? 85.112 17.841 -85.129 1.00 60.16 255 ALA A N 1
ATOM 2042 C CA . ALA A 1 255 ? 86.223 18.628 -85.669 1.00 60.16 255 ALA A CA 1
ATOM 2043 C C . ALA A 1 255 ? 87.205 19.079 -84.570 1.00 60.16 255 ALA A C 1
ATOM 2045 O O . ALA A 1 255 ? 88.419 19.052 -84.793 1.00 60.16 255 ALA A O 1
ATOM 2046 N N . ALA A 1 256 ? 86.711 19.418 -83.374 1.00 56.47 256 ALA A N 1
ATOM 2047 C CA . ALA A 1 256 ? 87.548 19.722 -82.209 1.00 56.47 256 ALA A CA 1
ATOM 2048 C C . ALA A 1 256 ? 88.236 18.465 -81.635 1.00 56.47 256 ALA A C 1
ATOM 2050 O O . ALA A 1 256 ? 89.424 18.502 -81.300 1.00 56.47 256 ALA A O 1
ATOM 2051 N N . ALA A 1 257 ? 87.539 17.322 -81.604 1.00 53.41 257 ALA A N 1
ATOM 2052 C CA . ALA A 1 257 ? 88.080 16.053 -81.107 1.00 53.41 257 ALA A CA 1
ATOM 2053 C C . ALA A 1 257 ? 89.228 15.488 -81.979 1.00 53.41 257 ALA A C 1
ATOM 2055 O O . ALA A 1 257 ? 90.195 14.927 -81.453 1.00 53.41 257 ALA A O 1
ATOM 2056 N N . ALA A 1 258 ? 89.177 15.685 -83.305 1.00 54.62 258 ALA A N 1
ATOM 2057 C CA . ALA A 1 258 ? 90.240 15.267 -84.228 1.00 54.62 258 ALA A CA 1
ATOM 2058 C C . ALA A 1 258 ? 91.498 16.165 -84.171 1.00 54.62 258 ALA A C 1
ATOM 2060 O O . ALA A 1 258 ? 92.597 15.707 -84.487 1.00 54.62 258 ALA A O 1
ATOM 2061 N N . ALA A 1 259 ? 91.369 17.428 -83.744 1.00 53.78 259 ALA A N 1
ATOM 2062 C CA . ALA A 1 259 ? 92.506 18.333 -83.547 1.00 53.78 259 ALA A CA 1
ATOM 2063 C C . ALA A 1 259 ? 93.263 18.055 -82.231 1.00 53.78 259 ALA A C 1
ATOM 2065 O O . ALA A 1 259 ? 94.487 18.199 -82.178 1.00 53.78 259 ALA A O 1
ATOM 2066 N N . ALA A 1 260 ? 92.562 17.594 -81.188 1.00 52.66 260 ALA A N 1
ATOM 2067 C CA . ALA A 1 260 ? 93.148 17.269 -79.884 1.00 52.66 260 ALA A CA 1
ATOM 2068 C C . ALA A 1 260 ? 94.004 15.984 -79.893 1.00 52.66 260 ALA A C 1
ATOM 2070 O O . ALA A 1 260 ? 94.961 15.867 -79.130 1.00 52.66 260 ALA A O 1
ATOM 2071 N N . THR A 1 261 ? 93.743 15.036 -80.800 1.00 52.34 261 THR A N 1
ATOM 2072 C CA . THR A 1 261 ? 94.489 13.763 -80.867 1.00 52.34 261 THR A CA 1
ATOM 2073 C C . THR A 1 261 ? 95.908 13.891 -81.449 1.00 52.34 261 THR A C 1
ATOM 2075 O O . THR A 1 261 ? 96.689 12.944 -81.362 1.00 52.34 261 THR A O 1
ATOM 2078 N N . ALA A 1 262 ? 96.285 15.055 -81.996 1.00 53.88 262 ALA A N 1
ATOM 2079 C CA . ALA A 1 262 ? 97.623 15.320 -82.540 1.00 53.88 262 ALA A CA 1
ATOM 2080 C C . ALA A 1 262 ? 98.568 16.076 -81.576 1.00 53.88 262 ALA A C 1
ATOM 2082 O O . ALA A 1 262 ? 99.760 16.195 -81.868 1.00 53.88 262 ALA A O 1
ATOM 2083 N N . SER A 1 263 ? 98.083 16.561 -80.425 1.00 49.06 263 SER A N 1
ATOM 2084 C CA . SER A 1 263 ? 98.874 17.344 -79.464 1.00 49.06 263 SER A CA 1
ATOM 2085 C C . SER A 1 263 ? 98.807 16.733 -78.066 1.00 49.06 263 SER A C 1
ATOM 2087 O O . SER A 1 263 ? 97.876 16.957 -77.302 1.00 49.06 263 SER A O 1
ATOM 2089 N N . ASN A 1 264 ? 99.835 15.968 -77.715 1.00 51.41 264 ASN A N 1
ATOM 2090 C CA . ASN A 1 264 ? 100.011 15.383 -76.392 1.00 51.41 264 ASN A CA 1
ATOM 2091 C C . ASN A 1 264 ? 100.431 16.480 -75.385 1.00 51.41 264 ASN A C 1
ATOM 2093 O O . ASN A 1 264 ? 101.630 16.678 -75.169 1.00 51.41 264 ASN A O 1
ATOM 2097 N N . LYS A 1 265 ? 99.471 17.248 -74.838 1.00 42.84 265 LYS A N 1
ATOM 2098 C CA . LYS A 1 265 ? 99.662 18.118 -73.657 1.00 42.84 265 LYS A CA 1
ATOM 2099 C C . LYS A 1 265 ? 98.346 18.713 -73.113 1.00 42.84 265 LYS A C 1
ATOM 2101 O O . LYS A 1 265 ? 97.686 19.451 -73.831 1.00 42.84 265 LYS A O 1
ATOM 2106 N N . ASP A 1 266 ? 98.108 18.452 -71.826 1.00 43.66 266 ASP A N 1
ATOM 2107 C CA . ASP A 1 266 ? 97.207 19.106 -70.854 1.00 43.66 266 ASP A CA 1
ATOM 2108 C C . ASP A 1 266 ? 95.672 19.056 -71.023 1.00 43.66 266 ASP A C 1
ATOM 2110 O O . ASP A 1 266 ? 95.109 19.327 -72.078 1.00 43.66 266 ASP A O 1
ATOM 2114 N N . ASP A 1 267 ? 95.026 18.743 -69.889 1.00 51.72 267 ASP A N 1
ATOM 2115 C CA . ASP A 1 267 ? 93.587 18.682 -69.602 1.00 51.72 267 ASP A CA 1
ATOM 2116 C C . ASP A 1 267 ? 92.839 19.968 -69.999 1.00 51.72 267 ASP A C 1
ATOM 2118 O O . ASP A 1 267 ? 92.717 20.917 -69.221 1.00 51.72 267 ASP A O 1
ATOM 2122 N N . GLY A 1 268 ? 92.268 19.973 -71.200 1.00 48.00 268 GLY A N 1
ATOM 2123 C CA . GLY A 1 268 ? 91.175 20.861 -71.580 1.00 48.00 268 GLY A CA 1
ATOM 2124 C C . GLY A 1 268 ? 89.980 20.011 -71.983 1.00 48.00 268 GLY A C 1
ATOM 2125 O O . GLY A 1 268 ? 89.941 19.505 -73.102 1.00 48.00 268 GLY A O 1
ATOM 2126 N N . ALA A 1 269 ? 89.027 19.806 -71.071 1.00 52.12 269 ALA A N 1
ATOM 2127 C CA . ALA A 1 269 ? 87.760 19.169 -71.408 1.00 52.12 269 ALA A CA 1
ATOM 2128 C C . ALA A 1 269 ? 87.070 20.010 -72.492 1.00 52.12 269 ALA A C 1
ATOM 2130 O O . ALA A 1 269 ? 86.757 21.176 -72.265 1.00 52.12 269 ALA A O 1
ATOM 2131 N N . VAL A 1 270 ? 86.885 19.437 -73.682 1.00 60.03 270 VAL A N 1
ATOM 2132 C CA . VAL A 1 270 ? 86.119 20.067 -74.760 1.00 60.03 270 VAL A CA 1
ATOM 2133 C C . VAL A 1 270 ? 84.678 20.183 -74.264 1.00 60.03 270 VAL A C 1
ATOM 2135 O O . VAL A 1 270 ? 84.039 19.160 -74.011 1.00 60.03 270 VAL A O 1
ATOM 2138 N N . GLU A 1 271 ? 84.186 21.406 -74.048 1.00 68.00 271 GLU A N 1
ATOM 2139 C CA . GLU A 1 271 ? 82.801 21.608 -73.620 1.00 68.00 271 GLU A CA 1
ATOM 2140 C C . GLU A 1 271 ? 81.855 21.144 -74.741 1.00 68.00 271 GLU A C 1
ATOM 2142 O O . GLU A 1 271 ? 81.992 21.582 -75.887 1.00 68.00 271 GLU A O 1
ATOM 2147 N N . PRO A 1 272 ? 80.921 20.220 -74.459 1.00 70.62 272 PRO A N 1
ATOM 2148 C CA . PRO A 1 272 ? 80.038 19.693 -75.484 1.00 70.62 272 PRO A CA 1
ATOM 2149 C C . PRO A 1 272 ? 78.987 20.738 -75.880 1.00 70.62 272 PRO A C 1
ATOM 2151 O O . PRO A 1 272 ? 78.345 21.367 -75.033 1.00 70.62 272 PRO A O 1
ATOM 2154 N N . LEU A 1 273 ? 78.775 20.898 -77.186 1.00 77.50 273 LEU A N 1
ATOM 2155 C CA . LEU A 1 273 ? 77.858 21.892 -77.733 1.00 77.50 273 LEU A CA 1
ATOM 2156 C C . LEU A 1 273 ? 76.412 21.437 -77.483 1.00 77.50 273 LEU A C 1
ATOM 2158 O O . LEU A 1 273 ? 75.979 20.411 -78.012 1.00 77.50 273 LEU A O 1
ATOM 2162 N N . THR A 1 274 ? 75.638 22.177 -76.688 1.00 81.44 274 THR A N 1
ATOM 2163 C CA . THR A 1 274 ? 74.255 21.787 -76.371 1.00 81.44 274 THR A CA 1
ATOM 2164 C C . THR A 1 274 ? 73.261 22.647 -77.140 1.00 81.44 274 THR A C 1
ATOM 2166 O O . THR A 1 274 ? 73.192 23.856 -76.957 1.00 81.44 274 THR A O 1
ATOM 2169 N N . LEU A 1 275 ? 72.446 22.038 -77.997 1.00 82.56 275 LEU A N 1
ATOM 2170 C CA . LEU A 1 275 ? 71.327 22.700 -78.660 1.00 82.56 275 LEU A CA 1
ATOM 2171 C C . LEU A 1 275 ? 70.073 22.559 -77.802 1.00 82.56 275 LEU A C 1
ATOM 2173 O O . LEU A 1 275 ? 69.581 21.454 -77.565 1.00 82.56 275 LEU A O 1
ATOM 2177 N N . ARG A 1 276 ? 69.515 23.690 -77.388 1.00 85.75 276 ARG A N 1
ATOM 2178 C CA . ARG A 1 276 ? 68.201 23.760 -76.765 1.00 85.75 276 ARG A CA 1
ATOM 2179 C C . ARG A 1 276 ? 67.154 24.053 -77.826 1.00 85.75 276 ARG A C 1
ATOM 2181 O O . ARG A 1 276 ? 67.153 25.131 -78.414 1.00 85.75 276 ARG A O 1
ATOM 2188 N N . VAL A 1 277 ? 66.240 23.115 -78.030 1.00 84.94 277 VAL A N 1
ATOM 2189 C CA . VAL A 1 277 ? 65.102 23.250 -78.941 1.00 84.94 277 VAL A CA 1
ATOM 2190 C C . VAL A 1 277 ? 63.826 23.415 -78.124 1.00 84.94 277 VAL A C 1
ATOM 2192 O O . VAL A 1 277 ? 63.493 22.557 -77.308 1.00 84.94 277 VAL A O 1
ATOM 2195 N N . GLN A 1 278 ? 63.109 24.513 -78.347 1.00 83.81 278 GLN A N 1
ATOM 2196 C CA . GLN A 1 278 ? 61.785 24.750 -77.779 1.00 83.81 278 GLN A CA 1
ATOM 2197 C C . GLN A 1 278 ? 60.710 24.299 -78.765 1.00 83.81 278 GLN A C 1
ATOM 2199 O O . GLN A 1 278 ? 60.698 24.687 -79.938 1.00 83.81 278 GLN A O 1
ATOM 2204 N N . LEU A 1 279 ? 59.800 23.470 -78.272 1.00 84.44 279 LEU A N 1
ATOM 2205 C CA . LEU A 1 279 ? 58.690 22.898 -79.014 1.00 84.44 279 LEU A CA 1
ATOM 2206 C C . LEU A 1 279 ? 57.377 23.454 -78.464 1.00 84.44 279 LEU A C 1
ATOM 2208 O O . LEU A 1 279 ? 57.195 23.575 -77.257 1.00 84.44 279 LEU A O 1
ATOM 2212 N N . ASP A 1 280 ? 56.429 23.741 -79.349 1.00 81.75 280 ASP A N 1
ATOM 2213 C CA . ASP A 1 280 ? 55.061 24.065 -78.947 1.00 81.75 280 ASP A CA 1
ATOM 2214 C C . ASP A 1 280 ? 54.411 22.845 -78.258 1.00 81.75 280 ASP A C 1
ATOM 2216 O O . ASP A 1 280 ? 54.268 21.805 -78.909 1.00 81.75 280 ASP A O 1
ATOM 2220 N N . PRO A 1 281 ? 53.961 22.932 -76.994 1.00 77.62 281 PRO A N 1
ATOM 2221 C CA . PRO A 1 281 ? 53.394 21.790 -76.276 1.00 77.62 281 PRO A CA 1
ATOM 2222 C C . PRO A 1 281 ? 52.090 21.251 -76.889 1.00 77.62 281 PRO A C 1
ATOM 2224 O O . PRO A 1 281 ? 51.718 20.113 -76.608 1.00 77.62 281 PRO A O 1
ATOM 2227 N N . ALA A 1 282 ? 51.380 22.036 -77.710 1.00 79.25 282 ALA A N 1
ATOM 2228 C CA . ALA A 1 282 ? 50.135 21.597 -78.346 1.00 79.25 282 ALA A CA 1
ATOM 2229 C C . ALA A 1 282 ? 50.357 20.924 -79.709 1.00 79.25 282 ALA A C 1
ATOM 2231 O O . ALA A 1 282 ? 49.601 20.031 -80.091 1.00 79.25 282 ALA A O 1
ATOM 2232 N N . THR A 1 283 ? 51.372 21.362 -80.460 1.00 81.94 283 THR A N 1
ATOM 2233 C CA . THR A 1 283 ? 51.579 20.934 -81.855 1.00 81.94 283 THR A CA 1
ATOM 2234 C C . THR A 1 283 ? 52.903 20.213 -82.100 1.00 81.94 283 THR A C 1
ATOM 2236 O O . THR A 1 283 ? 53.101 19.685 -83.195 1.00 81.94 283 THR A O 1
ATOM 2239 N N . PHE A 1 284 ? 53.802 20.195 -81.110 1.00 76.19 284 PHE A N 1
ATOM 2240 C CA . PHE A 1 284 ? 55.185 19.713 -81.194 1.00 76.19 284 PHE A CA 1
ATOM 2241 C C . PHE A 1 284 ? 55.981 20.316 -82.361 1.00 76.19 284 PHE A C 1
ATOM 2243 O O . PHE A 1 284 ? 56.945 19.726 -82.851 1.00 76.19 284 PHE A O 1
ATOM 2250 N N . ARG A 1 285 ? 55.584 21.504 -82.831 1.00 84.75 285 ARG A N 1
ATOM 2251 C CA . ARG A 1 285 ? 56.326 22.243 -83.853 1.00 84.75 285 ARG A CA 1
ATOM 2252 C C . ARG A 1 285 ? 57.464 23.023 -83.206 1.00 84.75 285 ARG A C 1
ATOM 2254 O O . ARG A 1 285 ? 57.306 23.563 -82.115 1.00 84.75 285 ARG A O 1
ATOM 2261 N N . LEU A 1 286 ? 58.594 23.087 -83.904 1.00 83.12 286 LEU A N 1
ATOM 2262 C CA . LEU A 1 286 ? 59.774 23.838 -83.487 1.00 83.12 286 LEU A CA 1
ATOM 2263 C C . LEU A 1 286 ? 59.449 25.335 -83.452 1.00 83.12 286 LEU A C 1
ATOM 2265 O O . LEU A 1 286 ? 59.106 25.910 -84.484 1.00 83.12 286 LEU A O 1
ATOM 2269 N N . GLN A 1 287 ? 59.513 25.932 -82.263 1.00 87.00 287 GLN A N 1
ATOM 2270 C CA . GLN A 1 287 ? 59.300 27.365 -82.064 1.00 87.00 287 GLN A CA 1
ATOM 2271 C C . GLN A 1 287 ? 60.621 28.125 -82.088 1.00 87.00 287 GLN A C 1
ATOM 2273 O O . GLN A 1 287 ? 60.725 29.142 -82.768 1.00 87.00 287 GLN A O 1
ATOM 2278 N N . ASP A 1 288 ? 61.620 27.617 -81.370 1.00 85.00 288 ASP A N 1
ATOM 2279 C CA . ASP A 1 288 ? 62.934 28.244 -81.271 1.00 85.00 288 ASP A CA 1
ATOM 2280 C C . ASP A 1 288 ? 64.027 27.184 -81.084 1.00 85.00 288 ASP A C 1
ATOM 2282 O O . ASP A 1 288 ? 63.771 26.087 -80.579 1.00 85.00 288 ASP A O 1
ATOM 2286 N N . ALA A 1 289 ? 65.247 27.497 -81.508 1.00 85.19 289 ALA A N 1
ATOM 2287 C CA . ALA A 1 289 ? 66.410 26.639 -81.333 1.00 85.19 289 ALA A CA 1
ATOM 2288 C C . ALA A 1 289 ? 67.654 27.495 -81.074 1.00 85.19 289 ALA A C 1
ATOM 2290 O O . ALA A 1 289 ? 68.060 28.290 -81.920 1.00 85.19 289 ALA A O 1
ATOM 2291 N N . GLN A 1 290 ? 68.267 27.319 -79.904 1.00 86.31 290 GLN A N 1
ATOM 2292 C CA . GLN A 1 290 ? 69.423 28.097 -79.461 1.00 86.31 290 GLN A CA 1
ATOM 2293 C C . GLN A 1 290 ? 70.556 27.168 -79.030 1.00 86.31 290 GLN A C 1
ATOM 2295 O O . GLN A 1 290 ? 70.338 26.229 -78.264 1.00 86.31 290 GLN A O 1
ATOM 2300 N N . PHE A 1 291 ? 71.772 27.433 -79.506 1.00 81.88 291 PHE A N 1
ATOM 2301 C CA . PHE A 1 291 ? 72.969 26.764 -79.003 1.00 81.88 291 PHE A CA 1
ATOM 2302 C C . PHE A 1 291 ? 73.394 27.404 -77.679 1.00 81.88 291 PHE A C 1
ATOM 2304 O O . PHE A 1 291 ? 73.501 28.624 -77.568 1.00 81.88 291 PHE A O 1
ATOM 2311 N N . ILE A 1 292 ? 73.612 26.564 -76.677 1.00 77.25 292 ILE A N 1
ATOM 2312 C CA . ILE A 1 292 ? 74.067 26.911 -75.338 1.00 77.25 292 ILE A CA 1
ATOM 2313 C C . ILE A 1 292 ? 75.445 26.260 -75.184 1.00 77.25 292 ILE A C 1
ATOM 2315 O O . ILE A 1 292 ? 75.541 25.039 -75.066 1.00 77.25 292 ILE A O 1
ATOM 2319 N N . GLY A 1 293 ? 76.497 27.078 -75.231 1.00 63.62 293 GLY A N 1
ATOM 2320 C CA . GLY A 1 293 ? 77.891 26.649 -75.069 1.00 63.62 293 GLY A CA 1
ATOM 2321 C C . GLY A 1 293 ? 78.766 26.916 -76.298 1.00 63.62 293 GLY A C 1
ATOM 2322 O O . GLY A 1 293 ? 78.402 26.545 -77.413 1.00 63.62 293 GLY A O 1
ATOM 2323 N N . ALA A 1 294 ? 79.892 27.587 -76.056 1.00 52.28 294 ALA A N 1
ATOM 2324 C CA . ALA A 1 294 ? 81.135 27.631 -76.825 1.00 52.28 294 ALA A CA 1
ATOM 2325 C C . ALA A 1 294 ? 82.247 28.031 -75.848 1.00 52.28 294 ALA A C 1
ATOM 2327 O O . ALA A 1 294 ? 81.978 28.952 -75.037 1.00 52.28 294 ALA A O 1
#